Protein AF-A0A968PDL0-F1 (afdb_monomer_lite)

Secondary structure (DSSP, 8-state):
-TT-B-S-SPPPPSSTTSPPP--B-EEEEEEEEEEEE-SS-EEEEEEEEEE-TT--EEEEEEEEEEE--EETTTTEE--EEEEEEEE-SSSPPEE--GGGGT-TT---BS--EE--GGGTT-EEEETTS-BGGGGTT-B-SEEEEEEE-TTT--EEEEEEEPPTTSTTSSPBEEEE-SSS-EEEEBTTSSS-EE------

Radius of gyration: 18.39 Å; chains: 1; bounding box: 44×43×47 Å

Structure (mmCIF, N/CA/C/O backbone):
data_AF-A0A968PDL0-F1
#
_entry.id   AF-A0A968PDL0-F1
#
loop_
_atom_site.group_PDB
_atom_site.id
_atom_site.type_symbol
_atom_site.label_atom_id
_atom_site.label_alt_id
_atom_site.label_comp_id
_atom_site.label_asym_id
_atom_site.label_entity_id
_atom_site.label_seq_id
_atom_site.pdbx_PDB_ins_code
_atom_site.Cartn_x
_atom_site.Cartn_y
_atom_site.Cartn_z
_atom_site.occupancy
_atom_site.B_iso_or_equiv
_atom_site.auth_seq_id
_atom_site.auth_comp_id
_atom_site.auth_asym_id
_atom_site.auth_atom_id
_atom_site.pdbx_PDB_model_num
ATOM 1 N N . MET A 1 1 ? 11.222 0.029 -11.287 1.00 81.75 1 MET A N 1
ATOM 2 C CA . MET A 1 1 ? 11.577 -1.394 -11.466 1.00 81.75 1 MET A CA 1
ATOM 3 C C . MET A 1 1 ? 12.308 -1.545 -12.786 1.00 81.75 1 MET A C 1
ATOM 5 O O . MET A 1 1 ? 11.728 -1.162 -13.790 1.00 81.75 1 MET A O 1
ATOM 9 N N . SER A 1 2 ? 13.558 -2.020 -12.783 1.00 82.81 2 SER A N 1
ATOM 10 C CA . SER A 1 2 ? 14.399 -2.167 -13.993 1.00 82.81 2 SER A CA 1
ATOM 11 C C . SER A 1 2 ? 14.316 -0.970 -14.958 1.00 82.81 2 SER A C 1
ATOM 13 O O . SER A 1 2 ? 14.056 -1.133 -16.140 1.00 82.81 2 SER A O 1
ATOM 15 N N . GLY A 1 3 ? 14.440 0.257 -14.436 1.00 84.00 3 GLY A N 1
ATOM 16 C CA . GLY A 1 3 ? 14.358 1.490 -15.237 1.00 84.00 3 GLY A CA 1
ATOM 17 C C . GLY A 1 3 ? 12.945 2.010 -15.550 1.00 84.00 3 GLY A C 1
ATOM 18 O O . GLY A 1 3 ? 12.812 3.158 -15.960 1.00 84.00 3 GLY A O 1
ATOM 19 N N . HIS A 1 4 ? 11.889 1.237 -15.287 1.00 87.19 4 HIS A N 1
ATOM 20 C CA . HIS A 1 4 ? 10.492 1.621 -15.523 1.00 87.19 4 HIS A CA 1
ATOM 21 C C . HIS A 1 4 ? 9.799 2.173 -14.267 1.00 87.19 4 HIS A C 1
ATOM 23 O O . HIS A 1 4 ? 9.947 1.619 -13.165 1.00 87.19 4 HIS A O 1
ATOM 29 N N . ASN A 1 5 ? 9.017 3.244 -14.427 1.00 86.75 5 ASN A N 1
ATOM 30 C CA . ASN A 1 5 ? 8.293 3.907 -13.343 1.00 86.75 5 ASN A CA 1
ATOM 31 C C . ASN A 1 5 ? 6.856 3.375 -13.208 1.00 86.75 5 ASN A C 1
ATOM 33 O O . ASN A 1 5 ? 6.017 3.650 -14.056 1.00 86.75 5 ASN A O 1
ATOM 37 N N . PHE A 1 6 ? 6.569 2.669 -12.111 1.00 86.38 6 PHE A N 1
ATOM 38 C CA . PHE A 1 6 ? 5.232 2.153 -11.769 1.00 86.38 6 PHE A CA 1
ATOM 39 C C . PHE A 1 6 ? 4.553 2.925 -10.626 1.00 86.38 6 PHE A C 1
ATOM 41 O O . PHE A 1 6 ? 3.446 2.577 -10.229 1.00 86.38 6 PHE A O 1
ATOM 48 N N . TRP A 1 7 ? 5.208 3.950 -10.075 1.00 74.19 7 TRP A N 1
ATOM 49 C CA . TRP A 1 7 ? 4.735 4.680 -8.893 1.00 74.19 7 TRP A CA 1
ATOM 50 C C . TRP A 1 7 ? 3.751 5.807 -9.238 1.00 74.19 7 TRP A C 1
ATOM 52 O O . TRP A 1 7 ? 3.127 6.374 -8.342 1.00 74.19 7 TRP A O 1
ATOM 62 N N . GLY A 1 8 ? 3.612 6.130 -10.529 1.00 64.12 8 GLY A N 1
ATOM 63 C CA . GLY A 1 8 ? 2.920 7.333 -10.985 1.00 64.12 8 GLY A CA 1
ATOM 64 C C . GLY A 1 8 ? 3.649 8.617 -10.562 1.00 64.12 8 GLY A C 1
ATOM 65 O O . GLY A 1 8 ? 4.715 8.581 -9.947 1.00 64.12 8 GLY A O 1
ATOM 66 N N . GLY A 1 9 ? 3.073 9.770 -10.901 1.00 62.78 9 GLY A N 1
ATOM 67 C CA . GLY A 1 9 ? 3.633 11.078 -10.555 1.00 62.78 9 GLY A CA 1
ATOM 68 C C . GLY A 1 9 ? 4.764 11.551 -11.472 1.00 62.78 9 GLY A C 1
ATOM 69 O O . GLY A 1 9 ? 5.134 10.894 -12.442 1.00 62.78 9 GLY A O 1
ATOM 70 N N . TRP A 1 10 ? 5.268 12.748 -11.178 1.00 57.03 10 TRP A N 1
ATOM 71 C CA . TRP A 1 10 ? 6.286 13.416 -11.984 1.00 57.03 10 TRP A CA 1
ATOM 72 C C . TRP A 1 10 ? 7.636 12.697 -11.877 1.00 57.03 10 TRP A C 1
ATOM 74 O O . TRP A 1 10 ? 8.162 12.514 -10.778 1.00 57.03 10 TRP A O 1
ATOM 84 N N . VAL A 1 11 ? 8.215 12.327 -13.019 1.00 64.50 11 VAL A N 1
ATOM 85 C CA . VAL A 1 11 ? 9.610 11.886 -13.100 1.00 64.50 11 VAL A CA 1
ATOM 86 C C . VAL A 1 11 ? 10.470 13.133 -13.247 1.00 64.50 11 VAL A C 1
ATOM 88 O O . VAL A 1 11 ? 10.327 13.890 -14.203 1.00 64.50 11 VAL A O 1
ATOM 91 N N . GLN A 1 12 ? 11.348 13.378 -12.278 1.00 59.53 12 GLN A N 1
ATOM 92 C CA . GLN A 1 12 ? 12.335 14.443 -12.410 1.00 59.53 12 GLN A CA 1
ATOM 93 C C . GLN A 1 12 ? 13.413 13.998 -13.401 1.00 59.53 12 GLN A C 1
ATOM 95 O O . GLN A 1 12 ? 13.858 12.847 -13.352 1.00 59.53 12 GLN A O 1
ATOM 100 N N . SER A 1 13 ? 13.835 14.898 -14.292 1.00 64.44 13 SER A N 1
ATOM 101 C CA . SER A 1 13 ? 14.973 14.624 -15.164 1.00 64.44 13 SER A CA 1
ATOM 102 C C . SER A 1 13 ? 16.219 14.344 -14.305 1.00 64.44 13 SER A C 1
ATOM 104 O O . SER A 1 13 ? 16.434 15.026 -13.295 1.00 64.44 13 SER A O 1
ATOM 106 N N . PRO A 1 14 ? 17.051 13.347 -14.658 1.00 65.44 14 PRO A N 1
ATOM 107 C CA . PRO A 1 14 ? 18.266 13.039 -13.900 1.00 65.44 14 PRO A CA 1
ATOM 108 C C . PRO A 1 14 ? 19.234 14.226 -13.817 1.00 65.44 14 PRO A C 1
ATOM 110 O O . PRO A 1 14 ? 19.954 14.369 -12.827 1.00 65.44 14 PRO A O 1
ATOM 113 N N . LYS A 1 15 ? 19.235 15.090 -14.841 1.00 67.19 15 LYS A N 1
ATOM 114 C CA . LYS A 1 15 ? 19.975 16.354 -14.880 1.00 67.19 15 LYS A CA 1
ATOM 115 C C . LYS A 1 15 ? 19.091 17.503 -15.354 1.00 67.19 15 LYS A C 1
ATOM 117 O O . LYS A 1 15 ? 18.157 17.319 -16.136 1.00 67.19 15 LYS A O 1
ATOM 122 N N . ALA A 1 16 ? 19.401 18.708 -14.880 1.00 71.31 16 ALA A N 1
ATOM 123 C CA . ALA A 1 16 ? 18.740 19.923 -15.339 1.00 71.31 16 ALA A CA 1
ATOM 124 C C . ALA A 1 16 ? 18.951 20.099 -16.854 1.00 71.31 16 ALA A C 1
ATOM 126 O O . ALA A 1 16 ? 20.081 20.029 -17.330 1.00 71.31 16 ALA A O 1
ATOM 127 N N . GLY A 1 17 ? 17.860 20.310 -17.594 1.00 70.38 17 GLY A N 1
ATOM 128 C CA . GLY A 1 17 ? 17.878 20.485 -19.051 1.00 70.38 17 GLY A CA 1
ATOM 129 C C . GLY A 1 17 ? 17.751 19.197 -19.874 1.00 70.38 17 GLY A C 1
ATOM 130 O O . GLY A 1 17 ? 17.575 19.289 -21.084 1.00 70.38 17 GLY A O 1
ATOM 131 N N . GLU A 1 18 ? 17.788 18.011 -19.257 1.00 75.62 18 GLU A N 1
ATOM 132 C CA . GLU A 1 18 ? 17.504 16.754 -19.962 1.00 75.62 18 GLU A CA 1
ATOM 133 C C . GLU A 1 18 ? 15.991 16.488 -20.056 1.00 75.62 18 GLU A C 1
ATOM 135 O O . GLU A 1 18 ? 15.245 16.841 -19.134 1.00 75.62 18 GLU A O 1
ATOM 140 N N . PRO A 1 19 ? 15.516 15.846 -21.141 1.00 75.00 19 PRO A N 1
ATOM 141 C CA . PRO A 1 19 ? 14.120 15.453 -21.254 1.00 75.00 19 PRO A CA 1
ATOM 142 C C . PRO A 1 19 ? 13.750 14.440 -20.167 1.00 75.00 19 PRO A C 1
ATOM 144 O O . PRO A 1 19 ? 14.544 13.582 -19.774 1.00 75.00 19 PRO A O 1
ATOM 147 N N . VAL A 1 20 ? 12.509 14.533 -19.691 1.00 75.06 20 VAL A N 1
ATOM 148 C CA . VAL A 1 20 ? 11.948 13.543 -18.770 1.00 75.06 20 VAL A CA 1
ATOM 149 C C . VAL A 1 20 ? 11.898 12.188 -19.490 1.00 75.06 20 VAL A C 1
ATOM 151 O O . VAL A 1 20 ? 11.357 12.124 -20.595 1.00 75.06 20 VAL A O 1
ATOM 154 N N . PRO A 1 21 ? 12.448 11.110 -18.902 1.00 79.00 21 PRO A N 1
ATOM 155 C CA . PRO A 1 21 ? 12.408 9.792 -19.521 1.00 79.00 21 PRO A CA 1
ATOM 156 C C . PRO A 1 21 ? 10.974 9.321 -19.779 1.00 79.00 21 PRO A C 1
ATOM 158 O O . PRO A 1 21 ? 10.146 9.327 -18.866 1.00 79.00 21 PRO A O 1
ATOM 161 N N . ASP A 1 22 ? 10.703 8.823 -20.986 1.00 83.62 22 ASP A N 1
ATOM 162 C CA . ASP A 1 22 ? 9.437 8.158 -21.315 1.00 83.62 22 ASP A CA 1
ATOM 163 C C . ASP A 1 22 ? 9.437 6.709 -20.800 1.00 83.62 22 ASP A C 1
ATOM 165 O O . ASP A 1 22 ? 9.565 5.731 -21.536 1.00 83.62 22 ASP A O 1
ATOM 169 N N . ASN A 1 23 ? 9.399 6.564 -19.475 1.00 87.06 23 ASN A N 1
ATOM 170 C CA . ASN A 1 23 ? 9.467 5.269 -18.797 1.00 87.06 23 ASN A CA 1
ATOM 171 C C . ASN A 1 23 ? 8.224 4.970 -17.949 1.00 87.06 23 ASN A C 1
ATOM 173 O O . ASN A 1 23 ? 8.269 4.088 -17.081 1.00 87.06 23 ASN A O 1
ATOM 177 N N . HIS A 1 24 ? 7.130 5.695 -18.194 1.00 89.19 24 HIS A N 1
ATOM 178 C CA . HIS A 1 24 ? 5.876 5.560 -17.464 1.00 89.19 24 HIS A CA 1
ATOM 179 C C . HIS A 1 24 ? 5.214 4.221 -17.770 1.00 89.19 24 HIS A C 1
ATOM 181 O O . HIS A 1 24 ? 4.683 3.967 -18.847 1.00 89.19 24 HIS A O 1
ATOM 187 N N . ALA A 1 25 ? 5.266 3.348 -16.780 1.00 92.31 25 ALA A N 1
ATOM 188 C CA . ALA A 1 25 ? 4.757 2.002 -16.841 1.00 92.31 25 ALA A CA 1
ATOM 189 C C . ALA A 1 25 ? 3.399 1.919 -16.135 1.00 92.31 25 ALA A C 1
ATOM 191 O O . ALA A 1 25 ? 2.988 2.825 -15.409 1.00 92.31 25 ALA A O 1
ATOM 192 N N . THR A 1 26 ? 2.661 0.838 -16.370 1.00 93.62 26 THR A N 1
ATOM 193 C CA . THR A 1 26 ? 1.269 0.724 -15.924 1.00 93.62 26 THR A CA 1
ATOM 194 C C . THR A 1 26 ? 0.998 -0.599 -15.232 1.00 93.62 26 THR A C 1
ATOM 196 O O . THR A 1 26 ? 1.451 -1.653 -15.674 1.00 93.62 26 THR A O 1
ATOM 199 N N . GLN A 1 27 ? 0.218 -0.547 -14.155 1.00 94.56 27 GLN A N 1
ATOM 200 C CA . GLN A 1 27 ? -0.466 -1.711 -13.603 1.00 94.56 27 GLN A CA 1
ATOM 201 C C . GLN A 1 27 ? -1.847 -1.779 -14.263 1.00 94.56 27 GLN A C 1
ATOM 203 O O . GLN A 1 27 ? -2.678 -0.891 -14.080 1.00 94.56 27 GLN A O 1
ATOM 208 N N . ARG A 1 28 ? -2.082 -2.795 -15.095 1.00 95.81 28 ARG A N 1
ATOM 209 C CA . ARG A 1 28 ? -3.350 -2.988 -15.810 1.00 95.81 28 ARG A CA 1
ATOM 210 C C . ARG A 1 28 ? -4.136 -4.123 -15.179 1.00 95.81 28 ARG A C 1
ATOM 212 O O . ARG A 1 28 ? -3.634 -5.246 -15.127 1.00 95.81 28 ARG A O 1
ATOM 219 N N . HIS A 1 29 ? -5.373 -3.845 -14.773 1.00 97.44 29 HIS A N 1
ATOM 220 C CA . HIS A 1 29 ? -6.329 -4.887 -14.398 1.00 97.44 29 HIS A CA 1
ATOM 221 C C . HIS A 1 29 ? -6.589 -5.813 -15.588 1.00 97.44 29 HIS A C 1
ATOM 223 O O . HIS A 1 29 ? -6.765 -5.350 -16.717 1.00 97.44 29 HIS A O 1
ATOM 229 N N . ARG A 1 30 ? -6.579 -7.122 -15.347 1.00 98.06 30 ARG A N 1
ATOM 230 C CA . ARG A 1 30 ? -6.813 -8.158 -16.366 1.00 98.06 30 ARG A CA 1
ATOM 231 C C . ARG A 1 30 ? -8.088 -8.945 -16.135 1.00 98.06 30 ARG A C 1
ATOM 233 O O . ARG A 1 30 ? -8.541 -9.617 -17.055 1.00 98.06 30 ARG A O 1
ATOM 240 N N . GLY A 1 31 ? -8.664 -8.852 -14.946 1.00 98.25 31 GLY A N 1
ATOM 241 C CA . GLY A 1 31 ? -9.906 -9.521 -14.608 1.00 98.25 31 GLY A CA 1
ATOM 242 C C . GLY A 1 31 ? -9.926 -9.978 -13.161 1.00 98.25 31 GLY A C 1
ATOM 243 O O . GLY A 1 31 ? -8.942 -9.863 -12.428 1.00 98.25 31 GLY A O 1
ATOM 244 N N . TRP A 1 32 ? -11.076 -10.504 -12.775 1.00 98.25 32 TRP A N 1
ATOM 245 C CA . TRP A 1 32 ? -11.315 -11.061 -11.455 1.00 98.25 32 TRP A CA 1
ATOM 246 C C . TRP A 1 32 ? -11.201 -12.581 -11.516 1.00 98.25 32 TRP A C 1
ATOM 248 O O . TRP A 1 32 ? -11.689 -13.195 -12.464 1.00 98.25 32 TRP A O 1
ATOM 258 N N . ASP A 1 33 ? -10.553 -13.168 -10.517 1.00 98.12 33 ASP A N 1
ATOM 259 C CA . ASP A 1 33 ? -10.613 -14.609 -10.257 1.00 98.12 33 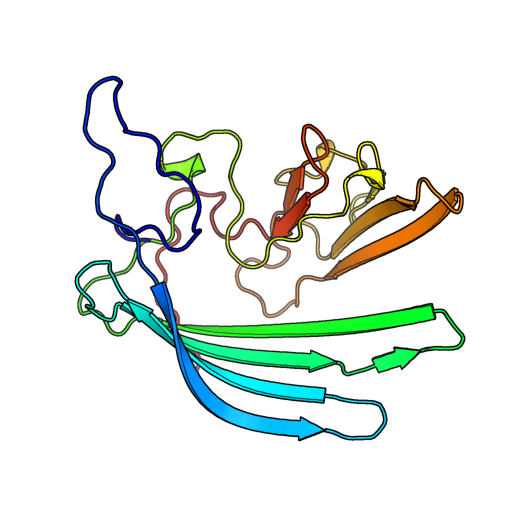ASP A CA 1
ATOM 260 C C . ASP A 1 33 ? -11.775 -14.932 -9.312 1.00 98.12 33 ASP A C 1
ATOM 262 O O . ASP A 1 33 ? -12.372 -15.999 -9.408 1.00 98.12 33 ASP A O 1
ATOM 266 N N . ALA A 1 34 ? -12.112 -14.007 -8.407 1.00 97.38 34 ALA A N 1
ATOM 267 C CA . ALA A 1 34 ? -13.254 -14.126 -7.510 1.00 97.38 34 ALA A CA 1
ATOM 268 C C . ALA A 1 34 ? -13.715 -12.751 -7.010 1.00 97.38 34 ALA A C 1
ATOM 270 O O . ALA A 1 34 ? -12.895 -11.865 -6.764 1.00 97.38 34 ALA A O 1
ATOM 271 N N . ILE A 1 35 ? -15.024 -12.613 -6.803 1.00 97.88 35 ILE A N 1
ATOM 272 C CA . ILE A 1 35 ? -15.644 -11.567 -5.987 1.00 97.88 35 ILE A CA 1
ATOM 273 C C . ILE A 1 35 ? -16.659 -12.285 -5.100 1.00 97.88 35 ILE A C 1
ATOM 275 O O . ILE A 1 35 ? -17.566 -12.939 -5.611 1.00 97.88 35 ILE A O 1
ATOM 279 N N . LYS A 1 36 ? -16.473 -12.213 -3.785 1.00 97.38 36 LYS A N 1
ATOM 280 C CA . LYS A 1 36 ? -17.360 -12.803 -2.782 1.00 97.38 36 LYS A CA 1
ATOM 281 C C . LYS A 1 36 ? -17.797 -11.703 -1.831 1.00 97.38 36 LYS A C 1
ATOM 283 O O . LYS A 1 36 ? -16.946 -10.999 -1.294 1.00 97.38 36 LYS A O 1
ATOM 288 N N . LEU A 1 37 ? -19.101 -11.573 -1.647 1.00 96.44 37 LEU A N 1
ATOM 289 C CA . LEU A 1 37 ? -19.716 -10.594 -0.765 1.00 96.44 37 LEU A CA 1
ATOM 290 C C . LEU A 1 37 ? -20.704 -11.327 0.145 1.00 96.44 37 LEU A C 1
ATOM 292 O O . LEU A 1 37 ? -21.536 -12.088 -0.352 1.00 96.44 37 LEU A O 1
ATOM 296 N N . SER A 1 38 ? -20.585 -11.101 1.447 1.00 91.75 38 SER A N 1
ATOM 297 C CA . SER A 1 38 ? -21.615 -11.371 2.453 1.00 91.75 38 SER A CA 1
ATOM 298 C C . SER A 1 38 ? -22.029 -10.049 3.103 1.00 91.75 38 SER A C 1
ATOM 300 O O . SER A 1 38 ? -21.528 -8.990 2.723 1.00 91.75 38 SER A O 1
ATOM 302 N N . ASP A 1 39 ? -22.936 -10.105 4.076 1.00 88.19 39 ASP A N 1
ATOM 303 C CA . ASP A 1 39 ? -23.444 -8.912 4.761 1.00 88.19 39 ASP A CA 1
ATOM 304 C C . ASP A 1 39 ? -22.329 -8.092 5.441 1.00 88.19 39 ASP A C 1
ATOM 306 O O . ASP A 1 39 ? -22.388 -6.866 5.463 1.00 88.19 39 ASP A O 1
ATOM 310 N N . ASP A 1 40 ? -21.289 -8.757 5.950 1.00 89.25 40 ASP A N 1
ATOM 311 C CA . ASP A 1 40 ? -20.221 -8.169 6.766 1.00 89.25 40 ASP A CA 1
ATOM 312 C C . ASP A 1 40 ? -18.799 -8.419 6.230 1.00 89.25 40 ASP A C 1
ATOM 314 O O . ASP A 1 40 ? -17.820 -7.980 6.842 1.00 89.25 40 ASP A O 1
ATOM 318 N N . GLN A 1 41 ? -18.660 -9.123 5.100 1.00 92.38 41 GLN A N 1
ATOM 319 C CA . GLN A 1 41 ? -17.359 -9.454 4.522 1.00 92.38 41 GLN A CA 1
ATOM 320 C C . GLN A 1 41 ? -17.313 -9.261 3.011 1.00 92.38 41 GLN A C 1
ATOM 322 O O . GLN A 1 41 ? -18.246 -9.562 2.269 1.00 92.38 41 GLN A O 1
ATOM 327 N N . LEU A 1 42 ? -16.146 -8.831 2.540 1.00 95.25 42 LEU A N 1
ATOM 328 C CA . LEU A 1 42 ? -15.816 -8.740 1.122 1.00 95.25 42 LEU A CA 1
ATOM 329 C C . LEU A 1 42 ? -14.498 -9.462 0.871 1.00 95.25 42 LEU A C 1
ATOM 331 O O . LEU A 1 42 ? -13.543 -9.279 1.617 1.00 95.25 42 LEU A O 1
ATOM 335 N N . GLN A 1 43 ? -14.418 -10.217 -0.219 1.00 97.19 43 GLN A N 1
ATOM 336 C CA . GLN A 1 43 ? -13.162 -10.700 -0.778 1.00 97.19 43 GLN A CA 1
ATOM 337 C C . GLN A 1 43 ? -13.165 -10.514 -2.291 1.00 97.19 43 GLN A C 1
ATOM 339 O O . GLN A 1 43 ? -14.070 -10.965 -2.992 1.00 97.19 43 GLN A O 1
ATOM 344 N N . MET A 1 44 ? -12.110 -9.898 -2.808 1.00 98.19 44 MET A N 1
ATOM 345 C CA . MET A 1 44 ? -11.894 -9.716 -4.235 1.00 98.19 44 MET A CA 1
ATOM 346 C C . MET A 1 44 ? -10.500 -10.202 -4.612 1.00 98.19 44 MET A C 1
ATOM 348 O O . MET A 1 44 ? -9.504 -9.731 -4.066 1.00 98.19 44 MET A O 1
ATOM 352 N N . VAL A 1 45 ? -10.425 -11.109 -5.582 1.00 98.25 45 VAL A N 1
ATOM 353 C CA . VAL A 1 45 ? -9.168 -11.625 -6.130 1.00 98.25 45 VAL A CA 1
ATOM 354 C C . VAL A 1 45 ? -9.030 -11.128 -7.561 1.00 98.25 45 VAL A C 1
ATOM 356 O O . VAL A 1 45 ? -9.850 -11.450 -8.420 1.00 98.25 45 VAL A O 1
ATOM 359 N N . GLN A 1 46 ? -7.994 -10.341 -7.820 1.00 98.19 46 GLN A N 1
ATOM 360 C CA . GLN A 1 46 ? -7.724 -9.703 -9.108 1.00 98.19 46 GLN A CA 1
ATOM 361 C C . GLN A 1 46 ? -6.417 -10.201 -9.719 1.00 98.19 46 GLN A C 1
ATOM 363 O O . GLN A 1 46 ? -5.428 -10.439 -9.022 1.00 98.19 46 GLN A O 1
ATOM 368 N N . ARG A 1 47 ? -6.406 -10.274 -11.050 1.00 98.31 47 ARG A N 1
ATOM 369 C CA . ARG A 1 47 ? -5.200 -10.447 -11.859 1.00 98.31 47 ARG A CA 1
ATOM 370 C C . ARG A 1 47 ? -4.792 -9.102 -12.435 1.00 98.31 47 ARG A C 1
ATOM 372 O O . ARG A 1 47 ? -5.595 -8.445 -13.097 1.00 98.31 47 ARG A O 1
ATOM 379 N N . LEU A 1 48 ? -3.534 -8.718 -12.257 1.00 97.81 48 LEU A N 1
ATOM 380 C CA . LEU A 1 48 ? -2.952 -7.527 -12.862 1.00 97.81 48 LEU A CA 1
ATOM 381 C C . LEU A 1 48 ? -1.729 -7.883 -13.709 1.00 97.81 48 LEU A C 1
ATOM 383 O O . LEU A 1 48 ? -1.038 -8.873 -13.475 1.00 97.81 48 LEU A O 1
ATOM 387 N N . ALA A 1 49 ? -1.442 -7.044 -14.700 1.00 97.31 49 ALA A N 1
ATOM 388 C CA . ALA A 1 49 ? -0.201 -7.092 -15.459 1.00 97.31 49 ALA A CA 1
ATOM 389 C C . ALA A 1 49 ? 0.545 -5.768 -15.321 1.00 97.31 49 ALA A C 1
ATOM 391 O O . ALA A 1 49 ? -0.034 -4.704 -15.542 1.00 97.31 49 ALA A O 1
ATOM 392 N N . TRP A 1 50 ? 1.833 -5.841 -15.010 1.00 95.81 50 TRP A N 1
ATOM 393 C CA . TRP A 1 50 ? 2.710 -4.680 -14.949 1.00 95.81 50 TRP A CA 1
ATOM 394 C C . TRP A 1 50 ? 3.419 -4.561 -16.293 1.00 95.81 50 TRP A C 1
ATOM 396 O O . TRP A 1 50 ? 4.151 -5.471 -16.691 1.00 95.81 50 TRP A O 1
ATOM 406 N N . GLN A 1 51 ? 3.167 -3.471 -17.011 1.00 95.75 51 GLN A N 1
ATOM 407 C CA . GLN A 1 51 ? 3.652 -3.253 -18.370 1.00 95.75 51 GLN A CA 1
ATOM 408 C C . GLN A 1 51 ? 4.529 -2.019 -18.467 1.00 95.75 51 GLN A C 1
ATOM 410 O O . GLN A 1 51 ? 4.173 -0.989 -17.903 1.00 95.75 51 GLN A O 1
ATOM 415 N N . THR A 1 52 ? 5.622 -2.107 -19.219 1.00 94.06 52 THR A N 1
ATOM 416 C CA . THR A 1 52 ? 6.457 -0.954 -19.584 1.00 94.06 52 THR A CA 1
ATOM 417 C C . THR A 1 52 ? 5.665 0.071 -20.402 1.00 94.06 52 THR A C 1
ATOM 419 O O . THR A 1 52 ? 4.567 -0.225 -20.883 1.00 94.06 52 THR A O 1
ATOM 422 N N . ALA A 1 53 ? 6.233 1.265 -20.604 1.00 91.19 53 ALA A N 1
ATOM 423 C CA . ALA A 1 53 ? 5.672 2.275 -21.509 1.00 91.19 53 ALA A CA 1
ATOM 424 C C . ALA A 1 53 ? 5.439 1.710 -22.927 1.00 91.19 53 ALA A C 1
ATOM 426 O O . ALA A 1 53 ? 4.387 1.924 -23.520 1.00 91.19 53 ALA A O 1
ATOM 427 N N . GLY A 1 54 ? 6.366 0.874 -23.414 1.00 91.81 54 GLY A N 1
ATOM 428 C CA . GLY A 1 54 ? 6.251 0.153 -24.689 1.00 91.81 54 GLY A CA 1
ATOM 429 C C . GLY A 1 54 ? 5.296 -1.050 -24.678 1.00 91.81 54 GLY A C 1
ATOM 430 O O . GLY A 1 54 ? 5.264 -1.814 -25.637 1.00 91.81 54 GLY A O 1
ATOM 431 N N . GLY A 1 55 ? 4.544 -1.280 -23.597 1.00 93.44 55 GLY A N 1
ATOM 432 C CA . GLY A 1 55 ? 3.533 -2.339 -23.503 1.00 93.44 55 GLY A CA 1
ATOM 433 C C . GLY A 1 55 ? 4.061 -3.742 -23.169 1.00 93.44 55 GLY A C 1
ATOM 434 O O . GLY A 1 55 ? 3.255 -4.654 -22.936 1.00 93.44 55 GLY A O 1
ATOM 435 N N . GLN A 1 56 ? 5.382 -3.929 -23.074 1.00 95.25 56 GLN A N 1
ATOM 436 C CA . GLN A 1 56 ? 5.990 -5.204 -22.684 1.00 95.25 56 GLN A CA 1
ATOM 437 C C . GLN A 1 56 ? 5.573 -5.570 -21.256 1.00 95.25 56 GLN A C 1
ATOM 439 O O . GLN A 1 56 ? 5.674 -4.754 -20.341 1.00 95.25 56 GLN A O 1
ATOM 444 N N . ARG A 1 57 ? 5.092 -6.798 -21.049 1.00 95.75 57 ARG A N 1
ATOM 445 C CA . ARG A 1 57 ? 4.705 -7.291 -19.719 1.00 95.75 57 ARG A CA 1
ATOM 446 C C . ARG A 1 57 ? 5.944 -7.755 -18.965 1.00 95.75 57 ARG A C 1
ATOM 448 O O . ARG A 1 57 ? 6.703 -8.560 -19.490 1.00 95.75 57 ARG A O 1
ATOM 455 N N . LEU A 1 58 ? 6.101 -7.275 -17.734 1.00 95.38 58 LEU A N 1
ATOM 456 C CA . LEU A 1 58 ? 7.203 -7.653 -16.848 1.00 95.38 58 LEU A CA 1
ATOM 457 C C . LEU A 1 58 ? 6.735 -8.544 -15.696 1.00 95.38 58 LEU A C 1
ATOM 459 O O . LEU A 1 58 ? 7.388 -9.532 -15.376 1.00 95.38 58 LEU A O 1
ATOM 463 N N . ILE A 1 59 ? 5.594 -8.213 -15.082 1.00 95.94 59 ILE A N 1
ATOM 464 C CA . ILE A 1 59 ? 5.047 -8.952 -13.936 1.00 95.94 59 ILE A CA 1
ATOM 465 C C . ILE A 1 59 ? 3.596 -9.348 -14.197 1.00 95.94 59 ILE A C 1
ATOM 467 O O . ILE A 1 59 ? 2.799 -8.541 -14.685 1.00 95.94 59 ILE A O 1
ATOM 471 N N . HIS A 1 60 ? 3.255 -10.580 -13.821 1.00 97.1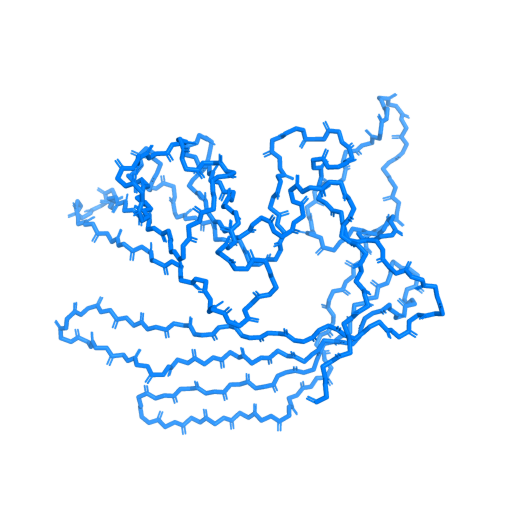2 60 HIS A N 1
ATOM 472 C CA . HIS A 1 60 ? 1.885 -10.965 -13.494 1.00 97.12 60 HIS A CA 1
ATOM 473 C C . HIS A 1 60 ? 1.697 -10.857 -11.983 1.00 97.12 60 HIS A C 1
ATOM 475 O O . HIS A 1 60 ? 2.458 -11.449 -11.222 1.00 97.12 60 HIS A O 1
ATOM 481 N N . GLU A 1 61 ? 0.698 -10.096 -11.557 1.00 95.88 61 GLU A N 1
ATOM 482 C CA . GLU A 1 61 ? 0.324 -9.974 -10.154 1.00 95.88 61 GLU A CA 1
ATOM 483 C C . GLU A 1 61 ? -1.027 -10.646 -9.921 1.00 95.88 61 GLU A C 1
ATOM 485 O O . GLU A 1 61 ? -1.977 -10.418 -10.673 1.00 95.88 61 GLU A O 1
ATOM 490 N N . ARG A 1 62 ? -1.125 -11.436 -8.854 1.00 97.12 62 ARG A N 1
ATOM 491 C CA . ARG A 1 62 ? -2.403 -11.854 -8.275 1.00 97.12 62 ARG A CA 1
ATOM 492 C C . ARG A 1 62 ? -2.544 -11.157 -6.931 1.00 97.12 62 ARG A C 1
ATOM 494 O O . ARG A 1 62 ? -1.664 -11.307 -6.091 1.00 97.12 62 ARG A O 1
ATOM 501 N N . ARG A 1 63 ? -3.615 -10.393 -6.736 1.00 95.62 63 ARG A N 1
ATOM 502 C CA . ARG A 1 63 ? -3.846 -9.610 -5.516 1.00 95.62 63 ARG A CA 1
ATOM 503 C C . ARG A 1 63 ? -5.200 -9.951 -4.918 1.00 95.62 63 ARG A C 1
ATOM 505 O O . ARG A 1 63 ? -6.195 -9.985 -5.640 1.00 95.62 63 ARG A O 1
ATOM 512 N N . THR A 1 64 ? -5.228 -10.149 -3.610 1.00 96.19 64 THR A N 1
ATOM 513 C CA . THR A 1 64 ? -6.444 -10.349 -2.828 1.00 96.19 64 THR A CA 1
ATOM 514 C C . THR A 1 64 ? -6.667 -9.120 -1.956 1.00 96.19 64 THR A C 1
ATOM 516 O O . THR A 1 64 ? -5.765 -8.684 -1.244 1.00 96.19 64 THR A O 1
ATOM 519 N N . LEU A 1 65 ? -7.863 -8.547 -2.041 1.00 95.62 65 LEU A N 1
ATOM 520 C CA . LEU A 1 65 ? -8.358 -7.503 -1.149 1.00 95.62 65 LEU A CA 1
ATOM 521 C C . LEU A 1 65 ? -9.501 -8.098 -0.340 1.00 95.62 65 LEU A C 1
ATOM 523 O O . LEU A 1 65 ? -10.457 -8.584 -0.949 1.00 95.62 65 LEU A O 1
ATOM 527 N N . SER A 1 66 ? -9.423 -8.046 0.987 1.00 94.81 66 SER A N 1
ATOM 528 C CA . SER A 1 66 ? -10.507 -8.535 1.841 1.00 94.81 66 SER A CA 1
ATOM 529 C C . SER A 1 66 ? -10.867 -7.547 2.941 1.00 94.81 66 SER A C 1
ATOM 531 O O . SER A 1 66 ? -9.998 -6.875 3.484 1.00 94.81 66 SER A O 1
ATOM 533 N N . ILE A 1 67 ? -12.147 -7.490 3.290 1.00 94.88 67 ILE A N 1
ATOM 534 C CA . ILE A 1 67 ? -12.656 -6.822 4.489 1.00 94.88 67 ILE A CA 1
ATOM 535 C C . ILE A 1 67 ? -13.197 -7.941 5.379 1.00 94.88 67 ILE A C 1
ATOM 537 O O . ILE A 1 67 ? -14.332 -8.364 5.178 1.00 94.88 67 ILE A O 1
ATOM 541 N N . PRO A 1 68 ? -12.383 -8.521 6.280 1.00 89.19 68 PRO A N 1
ATOM 542 C CA . PRO A 1 68 ? -12.796 -9.689 7.057 1.00 89.19 68 PRO A CA 1
ATOM 543 C C . PRO A 1 68 ? -13.667 -9.332 8.268 1.00 89.19 68 PRO A C 1
ATOM 545 O O . PRO A 1 68 ? -14.325 -10.216 8.825 1.00 89.19 68 PRO A O 1
ATOM 548 N N . ARG A 1 69 ? -13.619 -8.072 8.722 1.00 89.94 69 ARG A N 1
ATOM 549 C CA . ARG A 1 69 ? -14.326 -7.577 9.908 1.00 89.94 69 ARG A CA 1
ATOM 550 C C . ARG A 1 69 ? -14.709 -6.112 9.753 1.00 89.94 69 ARG A C 1
ATOM 552 O O . ARG A 1 69 ? -13.885 -5.288 9.345 1.00 89.94 69 ARG A O 1
ATOM 559 N N . ILE A 1 70 ? -15.925 -5.813 10.184 1.00 92.69 70 ILE A N 1
ATOM 560 C CA . ILE A 1 70 ? -16.470 -4.477 10.389 1.00 92.69 70 ILE A CA 1
ATOM 561 C C . ILE A 1 70 ? -17.124 -4.505 11.771 1.00 92.69 70 ILE A C 1
ATOM 563 O O . ILE A 1 70 ? -17.927 -5.392 12.050 1.00 92.69 70 ILE A O 1
ATOM 567 N N . ASP A 1 71 ? -16.762 -3.568 12.637 1.00 91.06 71 ASP A N 1
ATOM 568 C CA . ASP A 1 71 ? -17.401 -3.369 13.934 1.00 91.06 71 ASP A CA 1
ATOM 569 C C . ASP A 1 71 ? -17.952 -1.944 13.974 1.00 91.06 71 ASP A C 1
ATOM 571 O O . ASP A 1 71 ? -17.251 -0.978 14.285 1.00 91.06 71 ASP A O 1
ATOM 575 N N . GLU A 1 72 ? -19.220 -1.805 13.588 1.00 92.19 72 GLU A N 1
ATOM 576 C CA . GLU A 1 72 ? -19.887 -0.505 13.517 1.00 92.19 72 GLU A CA 1
ATOM 577 C C . GLU A 1 72 ? -20.053 0.135 14.898 1.00 92.19 72 GLU A C 1
ATOM 579 O O . GLU A 1 72 ? -19.947 1.355 15.027 1.00 92.19 72 GLU A O 1
ATOM 584 N N . GLN A 1 73 ? -20.276 -0.679 15.936 1.00 94.50 73 GLN A N 1
ATOM 585 C CA . GLN A 1 73 ? -20.471 -0.194 17.303 1.00 94.50 73 GLN A CA 1
ATOM 586 C C . GLN A 1 73 ? -19.165 0.347 17.886 1.00 94.50 73 GLN A C 1
ATOM 588 O O . GLN A 1 73 ? -19.160 1.414 18.501 1.00 94.50 73 GLN A O 1
ATOM 593 N N . ALA A 1 74 ? -18.053 -0.356 17.665 1.00 90.56 74 ALA A N 1
ATOM 594 C CA . ALA A 1 74 ? -16.729 0.096 18.081 1.00 90.56 74 ALA A CA 1
ATOM 595 C C . ALA A 1 74 ? -16.094 1.103 17.100 1.00 90.56 74 ALA A C 1
ATOM 597 O O . ALA A 1 74 ? -15.085 1.727 17.432 1.00 90.56 74 ALA A O 1
ATOM 598 N N . GLY A 1 75 ? -16.671 1.286 15.907 1.00 92.38 75 GLY A N 1
ATOM 599 C CA . GLY A 1 75 ? -16.267 2.296 14.930 1.00 92.38 75 GLY A CA 1
ATOM 600 C C . GLY A 1 75 ? -14.980 1.971 14.165 1.00 92.38 75 GLY A C 1
ATOM 601 O O . GLY A 1 75 ? -14.247 2.893 13.797 1.00 92.38 75 GLY A O 1
ATOM 602 N N . TRP A 1 76 ? -14.679 0.691 13.925 1.00 94.19 76 TRP A N 1
ATOM 603 C CA . TRP A 1 76 ? -13.485 0.264 13.186 1.00 94.19 76 TRP A CA 1
ATOM 604 C C . TRP A 1 76 ? -13.780 -0.855 12.182 1.00 94.19 76 TRP A C 1
ATOM 606 O O . TRP A 1 76 ? -14.803 -1.530 12.228 1.00 94.19 76 TRP A O 1
ATOM 616 N N . TRP A 1 77 ? -12.863 -1.048 11.239 1.00 94.38 77 TRP A N 1
ATOM 617 C CA . TRP A 1 77 ? -12.909 -2.120 10.246 1.00 94.38 77 TRP A CA 1
ATOM 618 C C . TRP A 1 77 ? -11.484 -2.523 9.854 1.00 94.38 77 TRP A C 1
ATOM 620 O O . TRP A 1 77 ? -10.528 -1.803 10.157 1.00 94.38 77 TRP A O 1
ATOM 630 N N . MET A 1 78 ? -11.335 -3.671 9.192 1.00 95.12 78 MET A N 1
ATOM 631 C CA . MET A 1 78 ? -10.040 -4.176 8.719 1.00 95.12 78 MET A CA 1
ATOM 632 C C . MET A 1 78 ? -9.996 -4.320 7.199 1.00 95.12 78 MET A C 1
ATOM 634 O O . MET A 1 78 ? -10.974 -4.732 6.581 1.00 95.12 78 MET A O 1
ATOM 638 N N . LEU A 1 79 ? -8.830 -4.024 6.619 1.00 94.69 79 LEU A N 1
ATOM 639 C CA . LEU A 1 79 ? -8.491 -4.303 5.225 1.00 94.69 79 LEU A CA 1
ATOM 640 C C . LEU A 1 79 ? -7.278 -5.225 5.180 1.00 94.69 79 LEU A C 1
ATOM 642 O O . LEU A 1 79 ? -6.185 -4.813 5.569 1.00 94.69 79 LEU A O 1
ATOM 646 N N . ASP A 1 80 ? -7.452 -6.401 4.594 1.00 95.00 80 ASP A N 1
ATOM 647 C CA . ASP A 1 80 ? -6.348 -7.286 4.253 1.00 95.00 80 ASP A CA 1
ATOM 648 C C . ASP A 1 80 ? -5.966 -7.089 2.785 1.00 95.00 80 ASP A C 1
ATOM 650 O O . ASP A 1 80 ? -6.810 -7.143 1.882 1.00 95.00 80 ASP A O 1
ATOM 654 N N . LEU A 1 81 ? -4.673 -6.870 2.547 1.00 93.19 81 LEU A N 1
ATOM 655 C CA . LEU A 1 81 ? -4.067 -6.794 1.222 1.00 93.19 81 LEU A CA 1
ATOM 656 C C . LEU A 1 81 ? -2.981 -7.862 1.113 1.00 93.19 81 LEU A C 1
ATOM 658 O O . LEU A 1 81 ? -1.930 -7.754 1.739 1.00 93.19 81 LEU A O 1
ATOM 662 N N . GLU A 1 82 ? -3.199 -8.824 0.230 1.00 93.31 82 GLU A N 1
ATOM 663 C CA . GLU A 1 82 ? -2.204 -9.821 -0.157 1.00 93.31 82 GLU A CA 1
ATOM 664 C C . GLU A 1 82 ? -1.882 -9.651 -1.641 1.00 93.31 82 GLU A C 1
ATOM 666 O O . GLU A 1 82 ? -2.776 -9.398 -2.454 1.00 93.31 82 GLU A O 1
ATOM 671 N N . PHE A 1 83 ? -0.616 -9.798 -2.027 1.00 91.81 83 PHE A N 1
ATOM 672 C CA . PHE A 1 83 ? -0.240 -9.835 -3.435 1.00 91.81 83 PHE A CA 1
ATOM 673 C C . PHE A 1 83 ? 0.923 -10.792 -3.695 1.00 91.81 83 PHE A C 1
ATOM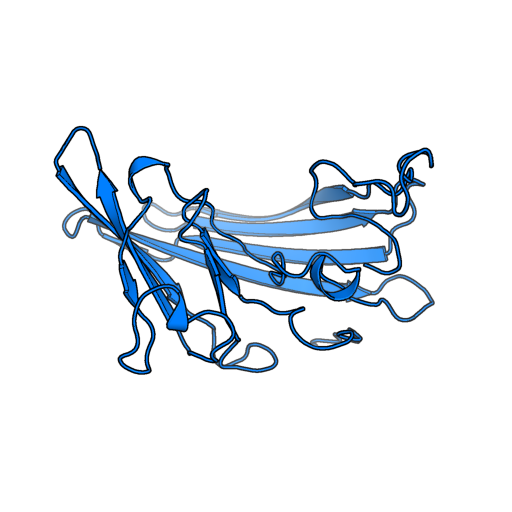 675 O O . PHE A 1 83 ? 1.882 -10.878 -2.934 1.00 91.81 83 PHE A O 1
ATOM 682 N N . ASN A 1 84 ? 0.852 -11.472 -4.833 1.00 92.62 84 ASN A N 1
ATOM 683 C CA . ASN A 1 84 ? 1.899 -12.319 -5.379 1.00 92.62 84 ASN A CA 1
ATOM 684 C C . ASN A 1 84 ? 2.397 -11.697 -6.685 1.00 92.62 84 ASN A C 1
ATOM 686 O O . ASN A 1 84 ? 1.588 -11.387 -7.559 1.00 92.62 84 ASN A O 1
ATOM 690 N N . LEU A 1 85 ? 3.713 -11.520 -6.819 1.00 91.75 85 LEU A N 1
ATOM 691 C CA . LEU A 1 85 ? 4.344 -10.987 -8.026 1.00 91.75 85 LEU A CA 1
ATOM 692 C C . LEU A 1 85 ? 5.156 -12.086 -8.709 1.00 91.75 85 LEU A C 1
ATOM 694 O O . LEU A 1 85 ? 6.146 -12.558 -8.155 1.00 91.75 85 LEU A O 1
ATOM 698 N N . LYS A 1 86 ? 4.792 -12.428 -9.944 1.00 94.06 86 LYS A N 1
ATOM 699 C CA . LYS A 1 86 ? 5.536 -13.359 -10.792 1.00 94.06 86 LYS A CA 1
ATOM 700 C C . LYS A 1 86 ? 6.258 -12.603 -11.901 1.00 94.06 86 LYS A C 1
ATOM 702 O O . LYS A 1 86 ? 5.606 -11.977 -12.740 1.00 94.06 86 LYS A O 1
ATOM 707 N N . ASN A 1 87 ? 7.588 -12.698 -11.936 1.00 94.06 87 ASN A N 1
ATOM 708 C CA . ASN A 1 87 ? 8.375 -12.240 -13.081 1.00 94.06 87 ASN A CA 1
ATOM 709 C C . ASN A 1 87 ? 8.038 -13.107 -14.307 1.00 94.06 87 ASN A C 1
ATOM 711 O O . ASN A 1 87 ? 8.153 -14.331 -14.250 1.00 94.06 87 ASN A O 1
ATOM 715 N N . VAL A 1 88 ? 7.594 -12.474 -15.391 1.00 95.75 88 VAL A N 1
ATOM 716 C CA . VAL A 1 88 ? 7.325 -13.128 -16.687 1.00 95.75 88 VAL A CA 1
ATOM 717 C C . VAL A 1 88 ? 8.257 -12.632 -17.791 1.00 95.75 88 VAL A C 1
ATOM 719 O O . VAL A 1 88 ? 8.093 -13.000 -18.952 1.00 95.75 88 VAL A O 1
ATOM 722 N N . HIS A 1 89 ? 9.220 -11.788 -17.428 1.00 92.25 89 HIS A N 1
ATOM 723 C CA . HIS A 1 89 ? 10.316 -11.374 -18.283 1.00 92.25 89 HIS A CA 1
ATOM 724 C C . HIS A 1 89 ? 11.454 -12.404 -18.232 1.00 92.25 89 HIS A C 1
ATOM 726 O O . HIS A 1 89 ? 11.575 -13.156 -17.264 1.00 92.25 89 HIS A O 1
ATOM 732 N N . THR A 1 90 ? 12.298 -12.435 -19.264 1.00 90.00 90 THR A N 1
ATOM 733 C CA . THR A 1 90 ? 13.465 -13.333 -19.323 1.00 90.00 90 THR A CA 1
ATOM 734 C C . THR A 1 90 ? 14.528 -12.957 -18.297 1.00 90.00 90 THR A C 1
ATOM 736 O O . THR A 1 90 ? 15.154 -13.826 -17.699 1.00 90.00 90 THR A O 1
ATOM 739 N N . ASP A 1 91 ? 14.702 -11.656 -18.078 1.00 89.62 91 ASP A N 1
ATOM 740 C CA . ASP A 1 91 ? 15.749 -11.123 -17.212 1.00 89.62 91 ASP A CA 1
ATOM 741 C C . ASP A 1 91 ? 15.266 -10.925 -15.773 1.00 89.62 91 ASP A C 1
ATOM 743 O O . ASP A 1 91 ? 14.089 -10.651 -15.509 1.00 89.62 91 ASP A O 1
ATOM 747 N N . THR A 1 92 ? 16.209 -10.976 -14.832 1.00 89.12 92 THR A N 1
ATOM 748 C CA . THR A 1 92 ? 15.972 -10.625 -13.429 1.00 89.12 92 THR A CA 1
ATOM 749 C C . THR A 1 92 ? 15.483 -9.182 -13.300 1.00 89.12 92 THR A C 1
ATOM 751 O O . THR A 1 92 ? 16.133 -8.239 -13.756 1.00 89.12 92 THR A O 1
ATOM 754 N N . LEU A 1 93 ? 14.362 -8.988 -12.601 1.00 88.50 93 LEU A N 1
ATOM 755 C CA . LEU A 1 93 ? 13.826 -7.657 -12.326 1.00 88.50 93 LEU A CA 1
ATOM 756 C C . LEU A 1 93 ? 14.406 -7.062 -11.036 1.00 88.50 93 LEU A C 1
ATOM 758 O O . LEU A 1 93 ? 14.445 -7.699 -9.981 1.00 88.50 93 LEU A O 1
ATOM 762 N N . CYS A 1 94 ? 14.814 -5.796 -11.120 1.00 83.38 94 CYS A N 1
ATOM 763 C CA . CYS A 1 94 ? 15.321 -5.008 -10.001 1.00 83.38 94 CYS A CA 1
ATOM 764 C C . CYS A 1 94 ? 14.205 -4.115 -9.442 1.00 83.38 94 CYS A C 1
ATOM 766 O O . CYS A 1 94 ? 13.743 -3.180 -10.114 1.00 83.38 94 CYS A O 1
ATOM 768 N N . LEU A 1 95 ? 13.777 -4.382 -8.205 1.00 78.69 95 LEU A N 1
ATOM 769 C CA . LEU A 1 95 ? 12.876 -3.500 -7.466 1.00 78.69 95 LEU A CA 1
ATOM 770 C C . LEU A 1 95 ? 13.687 -2.395 -6.781 1.00 78.69 95 LEU A C 1
ATOM 772 O O . LEU A 1 95 ? 14.624 -2.654 -6.023 1.00 78.69 95 LEU A O 1
ATOM 776 N N . ALA A 1 96 ? 13.304 -1.157 -7.077 1.00 71.94 96 ALA A N 1
ATOM 777 C CA . ALA A 1 96 ? 14.019 0.055 -6.712 1.00 71.94 96 ALA A CA 1
ATOM 778 C C . ALA A 1 96 ? 13.014 1.139 -6.304 1.00 71.94 96 ALA A C 1
ATOM 780 O O . ALA A 1 96 ? 11.989 1.326 -6.972 1.00 71.94 96 ALA A O 1
ATOM 781 N N . SER A 1 97 ? 13.324 1.847 -5.219 1.00 70.31 97 SER A N 1
ATOM 782 C CA . SER A 1 97 ? 12.622 3.058 -4.785 1.00 70.31 97 SER A CA 1
ATOM 783 C C . SER A 1 97 ? 13.309 4.301 -5.366 1.00 70.31 97 SER A C 1
ATOM 785 O O . SER A 1 97 ? 14.491 4.231 -5.729 1.00 70.31 97 SER A O 1
ATOM 787 N N . PRO A 1 98 ? 12.640 5.466 -5.415 1.00 66.62 98 PRO A N 1
ATOM 788 C CA . PRO A 1 98 ? 13.305 6.720 -5.764 1.00 66.62 98 PRO A CA 1
ATOM 789 C C . PRO A 1 98 ? 14.570 6.984 -4.926 1.00 66.62 98 PRO A C 1
ATOM 791 O O . PRO A 1 98 ? 15.542 7.526 -5.451 1.00 66.62 98 PRO A O 1
ATOM 794 N N . GLN A 1 99 ? 14.620 6.519 -3.669 1.00 61.59 99 GLN A N 1
ATOM 795 C CA . GLN A 1 99 ? 15.828 6.592 -2.839 1.00 61.59 99 GLN A CA 1
ATOM 796 C C . GLN A 1 99 ? 17.041 5.912 -3.474 1.00 61.59 99 GLN A C 1
ATOM 798 O O . GLN A 1 99 ? 18.128 6.490 -3.489 1.00 61.59 99 GLN A O 1
ATOM 803 N N . THR A 1 100 ? 16.866 4.716 -4.041 1.00 55.97 100 THR A N 1
ATOM 804 C CA . THR A 1 100 ? 17.955 4.006 -4.736 1.00 55.97 100 THR A CA 1
ATOM 805 C C . THR A 1 100 ? 18.419 4.712 -6.016 1.00 55.97 100 THR A C 1
ATOM 807 O O . THR A 1 100 ? 19.498 4.410 -6.514 1.00 55.97 100 THR A O 1
ATOM 810 N N . MET A 1 101 ? 17.649 5.696 -6.492 1.00 56.78 101 MET A N 1
ATOM 811 C CA . MET A 1 101 ? 17.933 6.536 -7.658 1.00 56.78 101 MET A CA 1
ATOM 812 C C . MET A 1 101 ? 18.318 7.980 -7.274 1.00 56.78 101 MET A C 1
ATOM 814 O O . MET A 1 101 ? 18.295 8.868 -8.120 1.00 56.78 101 MET A O 1
ATOM 818 N N . GLY A 1 102 ? 18.662 8.237 -6.003 1.00 53.12 102 GLY A N 1
ATOM 819 C CA . GLY A 1 102 ? 19.172 9.533 -5.525 1.00 53.12 102 GLY A CA 1
ATOM 820 C C . GLY A 1 102 ? 18.163 10.415 -4.777 1.00 53.12 102 GLY A C 1
ATOM 821 O O . GLY A 1 102 ? 18.570 11.368 -4.111 1.00 53.12 102 GLY A O 1
ATOM 822 N N . HIS A 1 103 ? 16.869 10.078 -4.785 1.00 57.72 103 HIS A N 1
ATOM 823 C CA . HIS A 1 103 ? 15.825 10.804 -4.045 1.00 57.72 103 HIS A CA 1
ATOM 824 C C . HIS A 1 103 ? 15.776 10.355 -2.579 1.00 57.72 103 HIS A C 1
ATOM 826 O O . HIS A 1 103 ? 14.9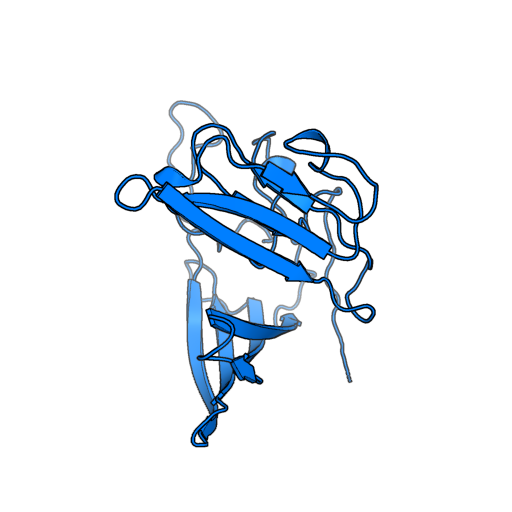46 9.539 -2.175 1.00 57.72 103 HIS A O 1
ATOM 832 N N . ARG A 1 104 ? 16.706 10.878 -1.768 1.00 56.06 104 ARG A N 1
ATOM 833 C CA . ARG A 1 104 ? 16.983 10.434 -0.383 1.00 56.06 104 ARG A CA 1
ATOM 834 C C . ARG A 1 104 ? 15.761 10.357 0.551 1.00 56.06 104 ARG A C 1
ATOM 836 O O . ARG A 1 104 ? 15.846 9.679 1.569 1.00 56.06 104 ARG A O 1
ATOM 843 N N . SER A 1 105 ? 14.653 11.013 0.211 1.00 59.75 105 SER A N 1
ATOM 844 C CA . SER A 1 105 ? 13.438 11.146 1.022 1.00 59.75 105 SER A CA 1
ATOM 845 C C . SER A 1 105 ? 12.256 10.258 0.590 1.00 59.75 105 SER A C 1
ATOM 847 O O . SER A 1 105 ? 11.151 10.470 1.082 1.00 59.75 105 SER A O 1
ATOM 849 N N . ALA A 1 106 ? 12.445 9.280 -0.307 1.00 63.91 106 ALA A N 1
ATOM 850 C CA . ALA A 1 106 ? 11.363 8.430 -0.825 1.00 63.91 106 ALA A CA 1
ATOM 851 C C . ALA A 1 106 ? 11.766 6.944 -0.900 1.00 63.91 106 ALA A C 1
ATOM 853 O O . ALA A 1 106 ? 12.021 6.391 -1.971 1.00 63.91 106 ALA A O 1
ATOM 854 N N . SER A 1 107 ? 11.833 6.301 0.268 1.00 62.66 107 SER A N 1
ATOM 855 C CA . SER A 1 107 ? 12.281 4.906 0.444 1.00 62.66 107 SER A CA 1
ATOM 856 C C . SER A 1 107 ? 11.159 3.869 0.497 1.00 62.66 107 SER A C 1
ATOM 858 O O . SER A 1 107 ? 11.423 2.703 0.796 1.00 62.66 107 SER A O 1
ATOM 860 N N . TYR A 1 108 ? 9.908 4.277 0.280 1.00 67.69 108 TYR A N 1
ATOM 861 C CA . TYR A 1 108 ? 8.770 3.362 0.314 1.00 67.69 108 TYR A CA 1
ATOM 862 C C . TYR A 1 108 ? 8.832 2.355 -0.842 1.00 67.69 108 TYR A C 1
ATOM 864 O O . TYR A 1 108 ? 9.471 2.584 -1.872 1.00 67.69 108 TYR A O 1
ATOM 872 N N . GLY A 1 109 ? 8.170 1.215 -0.658 1.00 70.81 109 GLY A N 1
ATOM 873 C CA . GLY A 1 109 ? 7.989 0.238 -1.718 1.00 70.81 109 GLY A CA 1
ATOM 874 C C . GLY A 1 109 ? 6.874 -0.736 -1.364 1.00 70.81 109 GLY A C 1
ATOM 875 O O . GLY A 1 109 ? 6.996 -1.433 -0.364 1.00 70.81 109 GLY A O 1
ATOM 876 N N . GLY A 1 110 ? 5.816 -0.778 -2.177 1.00 77.56 110 GLY A N 1
ATOM 877 C CA . GLY A 1 110 ? 4.602 -1.556 -1.913 1.00 77.56 110 GLY A CA 1
ATOM 878 C C . GLY A 1 110 ? 3.418 -0.657 -1.555 1.00 77.56 110 GLY A C 1
ATOM 879 O O . GLY A 1 110 ? 3.268 0.420 -2.137 1.00 77.56 110 GLY A O 1
ATOM 880 N N . LEU A 1 111 ? 2.586 -1.104 -0.608 1.00 84.50 111 LEU A N 1
ATOM 881 C CA . LEU A 1 111 ? 1.477 -0.319 -0.062 1.00 84.50 111 LEU A CA 1
ATOM 882 C C . LEU A 1 111 ? 2.008 0.962 0.596 1.00 84.50 111 LEU A C 1
ATOM 884 O O . LEU A 1 111 ? 2.924 0.915 1.414 1.00 84.50 111 LEU A O 1
ATOM 888 N N . TYR A 1 112 ? 1.413 2.104 0.262 1.00 87.19 112 TYR A N 1
ATOM 889 C CA . TYR A 1 112 ? 1.712 3.369 0.917 1.00 87.19 112 TYR A CA 1
ATOM 890 C C . TYR A 1 112 ? 0.422 4.135 1.167 1.00 87.19 112 TYR A C 1
ATOM 892 O O . TYR A 1 112 ? -0.321 4.434 0.232 1.00 87.19 112 TYR A O 1
ATOM 900 N N . TRP A 1 113 ? 0.160 4.457 2.429 1.00 91.94 113 TRP A N 1
ATOM 901 C CA . TRP A 1 113 ? -0.974 5.280 2.804 1.00 91.94 113 TRP A CA 1
ATOM 902 C C . TRP A 1 113 ? -0.566 6.750 2.843 1.00 91.94 113 TRP A C 1
ATOM 904 O O . TRP A 1 113 ? 0.448 7.116 3.442 1.00 91.94 113 TRP A O 1
ATOM 914 N N . ARG A 1 114 ? -1.390 7.592 2.216 1.00 92.50 114 ARG A N 1
ATOM 915 C CA . ARG A 1 114 ? -1.358 9.046 2.372 1.00 92.50 114 ARG A CA 1
ATOM 916 C C . ARG A 1 114 ? -2.609 9.469 3.124 1.00 92.50 114 ARG A C 1
ATOM 918 O O . ARG A 1 114 ? -3.716 9.256 2.636 1.00 92.50 114 ARG A O 1
ATOM 925 N N . GLY A 1 115 ? -2.412 10.033 4.306 1.00 92.44 115 GLY A N 1
ATOM 926 C CA . GLY A 1 115 ? -3.499 10.491 5.158 1.00 92.44 115 GLY A CA 1
ATOM 927 C C . GLY A 1 115 ? -4.069 11.845 4.730 1.00 92.44 115 GLY A C 1
ATOM 928 O O . GLY A 1 115 ? -3.460 12.553 3.920 1.00 92.44 115 GLY A O 1
ATOM 929 N N . PRO A 1 116 ? -5.234 12.222 5.283 1.00 93.12 116 PRO A N 1
ATOM 930 C CA . PRO A 1 116 ? -5.803 13.553 5.096 1.00 93.12 116 PRO A CA 1
ATOM 931 C C . PRO A 1 116 ? -4.887 14.627 5.696 1.00 93.12 116 PRO A C 1
ATOM 933 O O . PRO A 1 116 ? -4.156 14.362 6.646 1.00 93.12 116 PRO A O 1
ATOM 936 N N . TRP A 1 117 ? -4.954 15.860 5.185 1.00 94.31 117 TRP A N 1
ATOM 937 C CA . TRP A 1 117 ? -4.089 16.953 5.652 1.00 94.31 117 TRP A CA 1
ATOM 938 C C . TRP A 1 117 ? -4.201 17.225 7.159 1.00 94.31 117 TRP A C 1
ATOM 940 O O . TRP A 1 117 ? -3.189 17.490 7.801 1.00 94.31 117 TRP A O 1
ATOM 950 N N . SER A 1 118 ? -5.395 17.075 7.740 1.00 95.38 118 SER A N 1
ATOM 951 C CA . SER A 1 118 ? -5.639 17.287 9.175 1.00 95.38 118 SER A CA 1
ATOM 952 C C . SER A 1 118 ? -4.815 16.363 10.086 1.00 95.38 118 SER A C 1
ATOM 954 O O . SER A 1 118 ? -4.647 16.628 11.271 1.00 95.38 118 SER A O 1
ATOM 956 N N . PHE A 1 119 ? -4.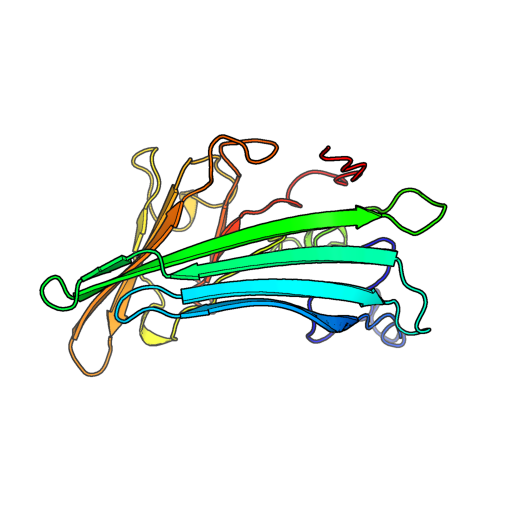259 15.272 9.545 1.00 94.81 119 PHE A N 1
ATOM 957 C CA . PHE A 1 119 ? -3.404 14.342 10.287 1.00 94.81 119 PHE A CA 1
ATOM 958 C C . PHE A 1 119 ? -1.937 14.805 10.348 1.00 94.81 119 PHE A C 1
ATOM 960 O O . PHE A 1 119 ? -1.095 14.107 10.922 1.00 94.81 119 PHE A O 1
ATOM 967 N N . LEU A 1 120 ? -1.590 15.945 9.741 1.00 94.25 120 LEU A N 1
ATOM 968 C CA . LEU A 1 120 ? -0.234 16.491 9.771 1.00 94.25 120 LEU A CA 1
ATOM 969 C C . LEU A 1 120 ? 0.161 16.867 11.202 1.00 94.25 120 LEU A C 1
ATOM 971 O O . LEU A 1 120 ? -0.597 17.514 11.916 1.00 94.25 120 LEU A O 1
ATOM 975 N N . GLY A 1 121 ? 1.350 16.438 11.626 1.00 90.88 121 GLY A N 1
ATOM 976 C CA . GLY A 1 121 ? 1.781 16.542 13.020 1.00 90.88 121 GLY A CA 1
ATOM 977 C C . GLY A 1 121 ? 1.176 15.472 13.936 1.00 90.88 121 GLY A C 1
ATOM 978 O O . GLY A 1 121 ? 1.340 15.558 15.148 1.00 90.88 121 GLY A O 1
ATOM 979 N N . GLY A 1 122 ? 0.489 14.467 13.380 1.00 93.31 122 GLY A N 1
ATOM 980 C CA . GLY A 1 122 ? -0.052 13.336 14.132 1.00 93.31 122 GLY A CA 1
ATOM 981 C C . GLY A 1 122 ? 1.025 12.459 14.777 1.00 93.31 122 GLY A C 1
ATOM 982 O O . GLY A 1 122 ? 2.216 12.570 14.474 1.00 93.31 122 GLY A O 1
ATOM 983 N N . THR A 1 123 ? 0.599 11.564 15.662 1.00 94.31 123 THR A N 1
ATOM 984 C CA . THR A 1 123 ? 1.492 10.663 16.398 1.00 94.31 123 THR A CA 1
ATOM 985 C C . THR A 1 123 ? 1.685 9.370 15.619 1.00 94.31 123 THR A C 1
ATOM 987 O O . THR A 1 123 ? 0.715 8.740 15.202 1.00 94.31 123 THR A O 1
ATOM 990 N N . VAL A 1 124 ? 2.939 8.950 15.451 1.00 95.00 124 VAL A N 1
ATOM 991 C CA . VAL A 1 124 ? 3.281 7.651 14.859 1.00 95.00 124 VAL A CA 1
ATOM 992 C C . VAL A 1 124 ? 3.824 6.750 15.953 1.00 95.00 124 VAL A C 1
ATOM 994 O O . VAL A 1 124 ? 4.749 7.156 16.645 1.00 95.00 124 VAL A O 1
ATOM 997 N N . LEU A 1 125 ? 3.280 5.546 16.096 1.00 94.25 125 LEU A N 1
ATOM 998 C CA . LEU A 1 125 ? 3.700 4.565 17.096 1.00 94.25 125 LEU A CA 1
ATOM 999 C C . LEU A 1 125 ? 4.141 3.278 16.406 1.00 94.25 125 LEU A C 1
ATOM 1001 O O . LEU A 1 125 ? 3.574 2.891 15.385 1.00 94.25 125 LEU A O 1
ATOM 1005 N N . GLY A 1 126 ? 5.118 2.597 16.989 1.00 92.38 126 GLY A N 1
ATOM 1006 C CA . GLY A 1 126 ? 5.531 1.254 16.593 1.00 92.38 126 GLY A CA 1
ATOM 1007 C C . GLY A 1 126 ? 5.748 0.377 17.819 1.00 92.38 126 GLY A C 1
ATOM 1008 O O . GLY A 1 126 ? 5.693 0.841 18.957 1.00 92.38 126 GLY A O 1
ATOM 1009 N N . SER A 1 127 ? 6.063 -0.894 17.600 1.00 92.19 127 SER A N 1
ATOM 1010 C CA . SER A 1 127 ? 6.205 -1.898 18.669 1.00 92.19 127 SER A CA 1
ATOM 1011 C C . SER A 1 127 ? 7.379 -1.681 19.641 1.00 92.19 127 SER A C 1
ATOM 1013 O O . SER A 1 127 ? 7.599 -2.504 20.523 1.00 92.19 127 SER A O 1
ATOM 1015 N N . ASN A 1 128 ? 8.213 -0.665 19.421 1.00 85.19 128 ASN A N 1
ATOM 1016 C CA . ASN A 1 128 ? 9.507 -0.465 20.081 1.00 85.19 128 ASN A CA 1
ATOM 1017 C C . ASN A 1 128 ? 9.510 0.733 21.055 1.00 85.19 128 ASN A C 1
ATOM 1019 O O . ASN A 1 128 ? 10.588 1.230 21.379 1.00 85.19 128 ASN A O 1
ATOM 1023 N N . ASN A 1 129 ? 8.331 1.205 21.486 1.00 81.50 129 ASN A N 1
ATOM 1024 C CA . ASN A 1 129 ? 8.132 2.379 22.355 1.00 81.50 129 ASN A CA 1
ATOM 1025 C C . ASN A 1 129 ? 8.783 3.681 21.844 1.00 81.50 129 ASN A C 1
ATOM 1027 O O . ASN A 1 129 ? 9.017 4.600 22.624 1.00 81.50 129 ASN A O 1
ATOM 1031 N N . ARG A 1 130 ? 9.100 3.769 20.546 1.00 84.25 130 ARG A N 1
ATOM 1032 C CA . ARG A 1 130 ? 9.530 5.016 19.893 1.00 84.25 130 ARG A CA 1
ATOM 1033 C C . ARG A 1 130 ? 8.344 5.690 19.223 1.00 84.25 130 ARG A C 1
ATOM 1035 O O . ARG A 1 130 ? 7.356 5.031 18.890 1.00 84.25 130 ARG A O 1
ATOM 1042 N N . GLU A 1 131 ? 8.472 6.981 18.944 1.00 86.69 131 GLU A N 1
ATOM 1043 C CA . GLU A 1 131 ? 7.382 7.760 18.365 1.00 86.69 131 GLU A CA 1
ATOM 1044 C C . GLU A 1 131 ? 7.818 8.632 17.184 1.00 86.69 131 GLU A C 1
ATOM 1046 O O . GLU A 1 131 ? 8.982 8.999 17.012 1.00 86.69 131 GLU A O 1
ATOM 1051 N N . GLY A 1 132 ? 6.849 8.982 16.344 1.00 85.44 132 GLY A N 1
ATOM 1052 C CA . GLY A 1 132 ? 7.016 9.955 15.276 1.00 85.44 132 GLY A CA 1
ATOM 1053 C C . GLY A 1 132 ? 7.988 9.504 14.184 1.00 85.44 132 GLY A C 1
ATOM 1054 O O . GLY A 1 132 ? 7.993 8.354 13.739 1.00 85.44 132 GLY A O 1
ATOM 1055 N N . ILE A 1 133 ? 8.805 10.449 13.711 1.00 83.19 133 ILE A N 1
ATOM 1056 C CA . ILE A 1 133 ? 9.750 10.223 12.609 1.00 83.19 133 ILE A CA 1
ATOM 1057 C C . ILE A 1 133 ? 10.875 9.252 12.979 1.00 83.19 133 ILE A C 1
ATOM 1059 O O . ILE A 1 133 ? 11.510 8.700 12.086 1.00 83.19 133 ILE A O 1
ATOM 1063 N N . GLU A 1 134 ? 11.100 8.991 14.269 1.00 85.12 134 GLU A N 1
ATOM 1064 C CA . GLU A 1 134 ? 12.099 8.017 14.714 1.00 85.12 134 GLU A CA 1
ATOM 1065 C C . GLU A 1 134 ? 11.778 6.595 14.247 1.00 85.12 134 GLU A C 1
ATOM 1067 O O . GLU A 1 134 ? 12.680 5.768 14.146 1.00 85.12 134 GLU A O 1
ATOM 1072 N N . GLN A 1 135 ? 10.517 6.318 13.899 1.00 87.19 135 GLN A N 1
ATOM 1073 C CA . GLN A 1 135 ? 10.105 5.046 13.307 1.00 87.19 135 GLN A CA 1
ATOM 1074 C C . GLN A 1 135 ? 10.597 4.851 11.868 1.00 87.19 135 GLN A C 1
ATOM 1076 O O . GLN A 1 135 ? 10.578 3.732 11.348 1.00 87.19 135 GLN A O 1
ATOM 1081 N N . LEU A 1 136 ? 11.069 5.915 11.209 1.00 87.44 136 LEU A N 1
ATOM 1082 C CA . LEU A 1 136 ? 11.590 5.847 9.851 1.00 87.44 136 LEU A CA 1
ATOM 1083 C C . LEU A 1 136 ? 12.754 4.850 9.760 1.00 87.44 136 LEU A C 1
ATOM 1085 O O . LEU A 1 136 ? 13.820 5.015 10.345 1.00 87.44 136 LEU A O 1
ATOM 1089 N N . GLY A 1 137 ? 12.548 3.817 8.952 1.00 87.19 137 GLY A N 1
ATOM 1090 C CA . GLY A 1 137 ? 13.519 2.779 8.646 1.00 87.19 137 GLY A CA 1
ATOM 1091 C C . GLY A 1 137 ? 13.724 1.744 9.742 1.00 87.19 137 GLY A C 1
ATOM 1092 O O . GLY A 1 137 ? 14.528 0.827 9.544 1.00 87.19 137 GLY A O 1
ATOM 1093 N N . LEU A 1 138 ? 13.007 1.827 10.862 1.00 90.19 138 LEU A N 1
ATOM 1094 C CA . LEU A 1 138 ? 13.063 0.809 11.904 1.00 90.19 138 LEU A CA 1
ATOM 1095 C C . LEU A 1 138 ? 12.194 -0.398 11.539 1.00 90.19 138 LEU A C 1
ATOM 1097 O O . LEU A 1 138 ? 11.130 -0.225 10.942 1.00 90.19 138 LEU A O 1
ATOM 1101 N N . PRO A 1 139 ? 12.648 -1.622 11.860 1.00 91.31 139 PRO A N 1
ATOM 1102 C CA . PRO A 1 139 ? 11.819 -2.806 11.728 1.00 91.31 139 PRO A CA 1
ATOM 1103 C C . PRO A 1 139 ? 10.772 -2.836 12.852 1.00 91.31 139 PRO A C 1
ATOM 1105 O O . PRO A 1 139 ? 11.115 -2.620 14.016 1.00 91.31 139 PRO A O 1
ATOM 1108 N N . SER A 1 140 ? 9.508 -3.096 12.516 1.00 92.50 140 SER A N 1
ATOM 1109 C CA . SER A 1 140 ? 8.430 -3.279 13.500 1.00 92.50 140 SER A CA 1
ATOM 1110 C C . SER A 1 140 ? 7.284 -4.114 12.903 1.00 92.50 140 SER A C 1
ATOM 1112 O O . SER A 1 140 ? 6.972 -3.915 11.731 1.00 92.50 140 SER A O 1
ATOM 1114 N N . PRO A 1 141 ? 6.666 -5.057 13.644 1.00 93.19 141 PRO A N 1
ATOM 1115 C CA . PRO A 1 141 ? 5.561 -5.881 13.147 1.00 93.19 141 PRO A CA 1
ATOM 1116 C C . PRO A 1 141 ? 4.285 -5.078 12.873 1.00 93.19 141 PRO A C 1
ATOM 1118 O O . PRO A 1 141 ? 3.385 -5.577 12.210 1.00 93.19 141 PRO A O 1
ATOM 1121 N N . TRP A 1 142 ? 4.182 -3.846 13.369 1.00 93.75 142 TRP A N 1
ATOM 1122 C CA . TRP A 1 142 ? 3.076 -2.948 13.067 1.00 93.75 142 TRP A CA 1
ATOM 1123 C C . TRP A 1 142 ? 3.513 -1.493 13.206 1.00 93.75 142 TRP A C 1
ATOM 1125 O O . TRP A 1 142 ? 4.469 -1.177 13.914 1.00 93.75 142 TRP A O 1
ATOM 1135 N N . LEU A 1 143 ? 2.774 -0.604 12.554 1.00 94.31 143 LEU A N 1
ATOM 1136 C CA . LEU A 1 143 ? 2.891 0.832 12.749 1.00 94.31 143 LEU A CA 1
ATOM 1137 C C . LEU A 1 143 ? 1.499 1.456 12.821 1.00 94.31 143 LEU A C 1
ATOM 1139 O O . LEU A 1 143 ? 0.625 1.124 12.019 1.00 94.31 143 LEU A O 1
ATOM 1143 N N . ALA A 1 144 ? 1.298 2.357 13.777 1.00 95.38 144 ALA A N 1
ATOM 1144 C CA . ALA A 1 144 ? 0.068 3.114 13.938 1.00 95.38 144 ALA A CA 1
ATOM 1145 C C . ALA A 1 144 ? 0.307 4.595 13.638 1.00 95.38 144 ALA A C 1
ATOM 1147 O O . ALA A 1 144 ? 1.335 5.152 14.018 1.00 95.38 144 ALA A O 1
ATOM 1148 N N . TYR A 1 145 ? -0.661 5.238 12.997 1.00 95.12 145 TYR A N 1
ATOM 1149 C CA . TYR A 1 145 ? -0.702 6.678 12.792 1.00 95.12 145 TYR A CA 1
ATOM 1150 C C . TYR A 1 145 ? -2.006 7.213 13.370 1.00 95.12 145 TYR A C 1
ATOM 1152 O O . TYR A 1 145 ? -3.091 6.864 12.904 1.00 95.12 145 TYR A O 1
ATOM 1160 N N . ILE A 1 146 ? -1.889 8.087 14.361 1.00 95.62 146 ILE A N 1
ATOM 1161 C CA . ILE A 1 146 ? -3.004 8.723 15.052 1.00 95.62 146 ILE A CA 1
ATOM 1162 C C . ILE A 1 146 ? -3.052 10.179 14.611 1.00 95.62 146 ILE A C 1
ATOM 1164 O O . ILE A 1 146 ? -2.076 10.917 14.755 1.00 95.62 146 ILE A O 1
ATOM 1168 N N . GLY A 1 147 ? -4.190 10.610 14.083 1.00 94.94 147 GLY A N 1
ATOM 1169 C CA . GLY A 1 147 ? -4.398 12.003 13.716 1.00 94.94 147 GLY A CA 1
ATOM 1170 C C . GLY A 1 147 ? -5.738 12.524 14.189 1.00 94.94 147 GLY A C 1
ATOM 1171 O O . GLY A 1 147 ? -6.636 11.763 14.552 1.00 94.94 147 GLY A O 1
ATOM 1172 N N . ARG A 1 148 ? -5.847 13.850 14.212 1.00 96.44 148 ARG A N 1
ATOM 1173 C CA . ARG A 1 148 ? -7.050 14.571 14.614 1.00 96.44 148 ARG A CA 1
ATOM 1174 C C . ARG A 1 148 ? -7.741 15.136 13.375 1.00 96.44 148 ARG A C 1
ATOM 1176 O O . ARG A 1 148 ? -7.095 15.516 12.405 1.00 96.44 148 ARG A O 1
ATOM 1183 N N . HIS A 1 149 ? -9.064 15.173 13.393 1.00 94.38 149 HIS A N 1
ATOM 1184 C CA . HIS A 1 149 ? -9.862 15.778 12.329 1.00 94.38 149 HIS A CA 1
ATOM 1185 C C . HIS A 1 149 ? -10.147 17.242 12.657 1.00 94.38 149 HIS A C 1
ATOM 1187 O O . HIS A 1 149 ? -10.692 17.519 13.725 1.00 94.38 149 HIS A O 1
ATOM 1193 N N . ASP A 1 150 ? -9.849 18.165 11.740 1.00 92.50 150 ASP A N 1
ATOM 1194 C CA . ASP A 1 150 ? -9.973 19.614 11.985 1.00 92.50 150 ASP A CA 1
ATOM 1195 C C . ASP A 1 150 ? -11.401 20.027 12.376 1.00 92.50 150 ASP A C 1
ATOM 1197 O O . ASP A 1 150 ? -11.594 20.785 13.321 1.00 92.50 150 ASP A O 1
ATOM 1201 N N . GLY A 1 151 ? -12.416 19.485 11.695 1.00 91.62 151 GLY A N 1
ATOM 1202 C CA . GLY A 1 151 ? -13.811 19.900 11.887 1.00 91.62 151 GLY A CA 1
ATOM 1203 C C . GLY A 1 151 ? -14.525 19.304 13.105 1.00 91.62 151 GLY A C 1
ATOM 1204 O O . GLY A 1 151 ? -15.523 19.860 13.544 1.00 91.62 151 GLY A O 1
ATOM 1205 N N . SER A 1 152 ? -14.055 18.175 13.650 1.00 94.50 152 SER A N 1
ATOM 1206 C CA . SER A 1 152 ? -14.736 17.496 14.774 1.00 94.50 152 SER A CA 1
ATOM 1207 C C . SER A 1 152 ? -13.875 17.333 16.018 1.00 94.50 152 SER A C 1
ATOM 1209 O O . SER A 1 152 ? -14.380 16.898 17.048 1.00 94.50 152 SER A O 1
ATOM 1211 N N . LEU A 1 153 ? -12.572 17.605 15.915 1.00 93.06 153 LEU A N 1
ATOM 1212 C CA . LEU A 1 153 ? -11.557 17.340 16.938 1.00 93.06 153 LEU A CA 1
ATOM 1213 C C . LEU A 1 153 ? -11.449 15.872 17.383 1.00 93.06 153 LEU A C 1
ATOM 1215 O O . LEU A 1 153 ? -10.599 15.550 18.213 1.00 93.06 153 LEU A O 1
ATOM 1219 N N . ARG A 1 154 ? -12.243 14.964 16.800 1.00 94.75 154 ARG A N 1
ATOM 1220 C CA . ARG A 1 154 ? -12.120 13.521 17.004 1.00 94.75 154 ARG A CA 1
ATOM 1221 C C . ARG A 1 154 ? -10.798 13.023 16.437 1.00 94.75 154 ARG A C 1
ATOM 1223 O O . ARG A 1 154 ? -10.241 13.617 15.511 1.00 94.75 154 ARG A O 1
ATOM 1230 N N . GLN A 1 155 ? -10.328 11.905 16.971 1.00 95.50 155 GLN A N 1
ATOM 1231 C CA . GLN A 1 155 ? -9.150 11.213 16.469 1.00 95.50 155 GLN A CA 1
ATOM 1232 C C . GLN A 1 155 ? -9.547 9.969 15.682 1.00 95.50 155 GLN A C 1
ATOM 1234 O O . GLN A 1 155 ? -10.587 9.359 15.933 1.00 95.50 155 GLN A O 1
ATOM 1239 N N . SER A 1 156 ? -8.707 9.586 14.729 1.00 95.75 156 SER A N 1
ATOM 1240 C CA . SER A 1 156 ? -8.737 8.235 14.175 1.00 95.75 156 SER A CA 1
ATOM 1241 C C . SER A 1 156 ? -7.328 7.689 14.075 1.00 95.75 156 SER A C 1
ATOM 1243 O O . SER A 1 156 ? -6.354 8.437 13.944 1.00 95.75 156 SER A O 1
ATOM 1245 N N . THR A 1 157 ? -7.255 6.368 14.120 1.00 95.62 157 THR A N 1
ATOM 1246 C CA . THR A 1 157 ? -6.008 5.622 14.085 1.00 95.62 157 THR A CA 1
ATOM 1247 C C . THR A 1 157 ? -6.022 4.729 12.860 1.00 95.62 157 THR A C 1
ATOM 1249 O O . THR A 1 157 ? -6.952 3.947 12.680 1.00 95.62 157 THR A O 1
ATOM 1252 N N . LEU A 1 158 ? -4.990 4.829 12.028 1.00 96.50 158 LEU A N 1
ATOM 1253 C CA . LEU A 1 158 ? -4.678 3.794 11.051 1.00 96.50 158 LEU A CA 1
ATOM 1254 C C . LEU A 1 158 ? -3.597 2.900 11.642 1.00 96.50 158 LEU A C 1
ATOM 1256 O O . LEU A 1 158 ? -2.567 3.412 12.069 1.00 96.50 158 LEU A O 1
ATOM 1260 N N . VAL A 1 159 ? -3.794 1.587 11.607 1.00 95.88 159 VAL A N 1
ATOM 1261 C CA . VAL A 1 159 ? -2.752 0.605 11.923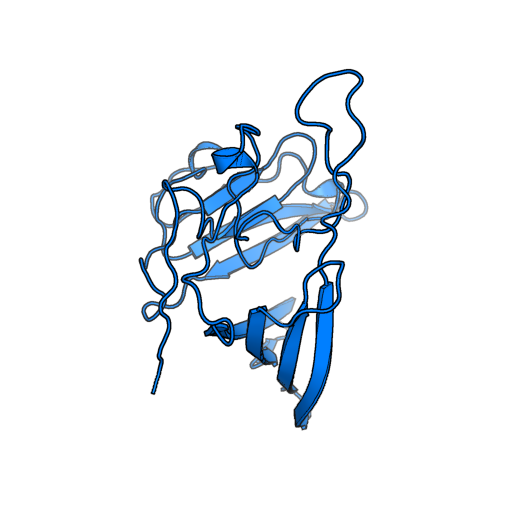 1.00 95.88 159 VAL A CA 1
ATOM 1262 C C . VAL A 1 159 ? -2.466 -0.206 10.668 1.00 95.88 159 VAL A C 1
ATOM 1264 O O . VAL A 1 159 ? -3.393 -0.679 10.017 1.00 95.88 159 VAL A O 1
ATOM 1267 N N . ILE A 1 160 ? -1.190 -0.365 10.325 1.00 94.75 160 ILE A N 1
ATOM 1268 C CA . ILE A 1 160 ? -0.747 -1.336 9.323 1.00 94.75 160 ILE A CA 1
ATOM 1269 C C . ILE A 1 160 ? 0.070 -2.391 10.061 1.00 94.75 160 ILE A C 1
ATOM 1271 O O . ILE A 1 160 ? 1.080 -2.063 10.685 1.00 94.75 160 ILE A O 1
ATOM 1275 N N . ALA A 1 161 ? -0.371 -3.643 9.988 1.00 93.25 161 ALA A N 1
ATOM 1276 C CA . ALA A 1 161 ? 0.347 -4.794 10.519 1.00 93.25 161 ALA A CA 1
ATOM 1277 C C . ALA A 1 161 ? 1.080 -5.527 9.387 1.00 93.25 161 ALA A C 1
ATOM 1279 O O . ALA A 1 161 ? 0.541 -5.707 8.296 1.00 93.25 161 ALA A O 1
ATOM 1280 N N . ASP A 1 162 ? 2.319 -5.929 9.646 1.00 91.62 162 ASP A N 1
ATOM 1281 C CA . ASP A 1 162 ? 3.130 -6.740 8.748 1.00 91.62 162 ASP A CA 1
ATOM 1282 C C . ASP A 1 162 ? 2.941 -8.219 9.094 1.00 91.62 162 ASP A C 1
ATOM 1284 O O . ASP A 1 162 ? 3.231 -8.639 10.216 1.00 91.62 162 ASP A O 1
ATOM 1288 N N . HIS A 1 163 ? 2.449 -9.009 8.141 1.00 90.25 163 HIS A N 1
ATOM 1289 C CA . HIS A 1 163 ? 2.210 -10.435 8.357 1.00 90.25 163 HIS A CA 1
ATOM 1290 C C . HIS A 1 163 ? 3.543 -11.174 8.607 1.00 90.25 163 HIS A C 1
ATOM 1292 O O . HIS A 1 163 ? 4.514 -10.894 7.901 1.00 90.25 163 HIS A O 1
ATOM 1298 N N . PRO A 1 164 ? 3.630 -12.121 9.564 1.00 88.75 164 PRO A N 1
ATOM 1299 C CA . PRO A 1 164 ? 4.878 -12.828 9.887 1.00 88.75 164 PRO A CA 1
ATOM 1300 C C . PRO A 1 164 ? 5.479 -13.613 8.714 1.00 88.75 164 PRO A C 1
ATOM 1302 O O . PRO A 1 164 ? 6.697 -13.760 8.636 1.00 88.75 164 PRO A O 1
ATOM 1305 N N . ASP A 1 165 ? 4.641 -14.055 7.774 1.00 87.50 165 ASP A N 1
ATOM 1306 C CA . ASP A 1 165 ? 5.086 -14.769 6.568 1.00 87.50 165 ASP A CA 1
ATOM 1307 C C . ASP A 1 165 ? 5.660 -13.839 5.486 1.00 87.50 165 ASP A C 1
ATOM 1309 O O . ASP A 1 165 ? 6.171 -14.304 4.463 1.00 87.50 165 ASP A O 1
ATOM 1313 N N . ASN A 1 166 ? 5.593 -12.516 5.677 1.00 87.19 166 ASN A N 1
ATOM 1314 C CA . ASN A 1 166 ? 6.143 -11.583 4.707 1.00 87.19 166 ASN A CA 1
ATOM 1315 C C . ASN A 1 166 ? 7.674 -11.699 4.637 1.00 87.19 166 ASN A C 1
ATOM 1317 O O . ASN A 1 166 ? 8.364 -11.807 5.660 1.00 87.19 166 ASN A O 1
ATOM 1321 N N . PRO A 1 167 ? 8.265 -11.585 3.432 1.00 82.81 167 PRO A N 1
ATOM 1322 C CA . PRO A 1 167 ? 9.709 -11.539 3.302 1.00 82.81 167 PRO A CA 1
ATOM 1323 C C . PRO A 1 167 ? 10.293 -10.393 4.133 1.00 82.81 167 PRO A C 1
ATOM 1325 O O . PRO A 1 167 ? 9.923 -9.233 3.951 1.00 82.81 167 PRO A O 1
ATOM 1328 N N . ARG A 1 168 ? 11.292 -10.713 4.965 1.00 83.94 168 ARG A N 1
ATOM 1329 C CA . ARG A 1 168 ? 12.000 -9.755 5.839 1.00 83.94 168 ARG A CA 1
ATOM 1330 C C . ARG A 1 168 ? 11.144 -9.206 6.982 1.00 83.94 168 ARG A C 1
ATOM 1332 O O . ARG A 1 168 ? 11.440 -8.110 7.457 1.00 83.94 168 ARG A O 1
ATOM 1339 N N . HIS A 1 169 ? 10.143 -9.962 7.426 1.00 87.19 169 HIS A N 1
ATOM 1340 C CA . HIS A 1 169 ? 9.422 -9.658 8.652 1.00 87.19 169 HIS A CA 1
ATOM 1341 C C . HIS A 1 169 ? 10.380 -9.535 9.864 1.00 87.19 169 HIS A C 1
ATOM 1343 O O . HIS A 1 169 ? 11.306 -10.343 10.000 1.00 87.19 169 HIS A O 1
ATOM 1349 N N . PRO A 1 170 ? 10.168 -8.560 10.766 1.00 90.31 170 PRO A N 1
ATOM 1350 C CA . PRO A 1 170 ? 9.278 -7.422 10.583 1.00 90.31 170 PRO A CA 1
ATOM 1351 C C . PRO A 1 170 ? 9.846 -6.414 9.580 1.00 90.31 170 PRO A C 1
ATOM 1353 O O . PRO A 1 170 ? 11.021 -6.028 9.641 1.00 90.31 170 PRO A O 1
ATOM 1356 N N . THR A 1 171 ? 8.983 -5.955 8.675 1.00 89.38 171 THR A N 1
ATOM 1357 C CA . THR A 1 171 ? 9.328 -4.967 7.658 1.00 89.38 171 THR A CA 1
ATOM 1358 C C . THR A 1 171 ? 9.839 -3.671 8.278 1.00 89.38 171 THR A C 1
ATOM 1360 O O . THR A 1 171 ? 9.530 -3.315 9.418 1.00 89.38 171 THR A O 1
ATOM 1363 N N . ARG A 1 172 ? 10.631 -2.936 7.495 1.00 90.62 172 ARG A N 1
ATOM 1364 C CA . ARG A 1 172 ? 11.032 -1.570 7.838 1.00 90.62 172 ARG A CA 1
ATOM 1365 C C . ARG A 1 172 ? 9.988 -0.598 7.334 1.00 90.62 172 ARG A C 1
ATOM 1367 O O . ARG A 1 172 ? 9.455 -0.782 6.243 1.00 90.62 172 ARG A O 1
ATOM 1374 N N . TRP A 1 173 ? 9.762 0.470 8.082 1.00 88.94 173 TRP A N 1
ATOM 1375 C CA . TRP A 1 173 ? 8.721 1.436 7.757 1.00 88.94 173 TRP A CA 1
ATOM 1376 C C . TRP A 1 173 ? 9.275 2.680 7.081 1.00 88.94 173 TRP A C 1
ATOM 1378 O O . TRP A 1 173 ? 10.326 3.198 7.451 1.00 88.94 173 TRP A O 1
ATOM 1388 N N . PHE A 1 174 ? 8.555 3.195 6.092 1.00 89.88 174 PHE A N 1
ATOM 1389 C CA . PHE A 1 174 ? 8.728 4.563 5.635 1.00 89.88 174 PHE A CA 1
ATOM 1390 C C . PHE A 1 174 ? 7.641 5.415 6.282 1.00 89.88 174 PHE A C 1
ATOM 1392 O O . PHE A 1 174 ? 6.461 5.082 6.193 1.00 89.88 174 PHE A O 1
ATOM 1399 N N . VAL A 1 175 ? 8.048 6.506 6.923 1.00 90.44 175 VAL A N 1
ATOM 1400 C CA . VAL A 1 175 ? 7.164 7.413 7.658 1.00 90.44 175 VAL A CA 1
ATOM 1401 C C . VAL A 1 175 ? 7.413 8.831 7.182 1.00 90.44 175 VAL A C 1
ATOM 1403 O O . VAL A 1 175 ? 8.557 9.251 6.999 1.00 90.44 175 VAL A O 1
ATOM 1406 N N . ARG A 1 176 ? 6.330 9.579 6.999 1.00 89.81 176 ARG A N 1
ATOM 1407 C CA . ARG A 1 176 ? 6.355 11.003 6.716 1.00 89.81 176 ARG A CA 1
ATOM 1408 C C . ARG A 1 176 ? 5.329 11.710 7.586 1.00 89.81 176 ARG A C 1
ATOM 1410 O O . ARG A 1 176 ? 4.172 11.308 7.651 1.00 89.81 176 ARG A O 1
ATOM 1417 N N . ASN A 1 177 ? 5.790 12.769 8.240 1.00 87.31 177 ASN A N 1
ATOM 1418 C CA . ASN A 1 177 ? 4.961 13.658 9.051 1.00 87.31 177 ASN A CA 1
ATOM 1419 C C . ASN A 1 177 ? 5.285 15.141 8.783 1.00 87.31 177 ASN A C 1
ATOM 1421 O O . ASN A 1 177 ? 4.938 16.029 9.551 1.00 87.31 177 ASN A O 1
ATOM 1425 N N . SER A 1 178 ? 5.999 15.415 7.688 1.00 83.75 178 SER A N 1
ATOM 1426 C CA . SER A 1 178 ? 6.290 16.758 7.193 1.00 83.75 178 SER A CA 1
ATOM 1427 C C . SER A 1 178 ? 5.883 16.852 5.724 1.00 83.75 178 SER A C 1
ATOM 1429 O O . SER A 1 178 ? 6.126 15.943 4.924 1.00 83.75 178 SER A O 1
ATOM 1431 N N . GLY A 1 179 ? 5.195 17.935 5.369 1.00 87.12 179 GLY A N 1
ATOM 1432 C CA . GLY A 1 179 ? 4.590 18.128 4.050 1.00 87.12 179 GLY A CA 1
ATOM 1433 C C . GLY A 1 179 ? 3.305 17.324 3.827 1.00 87.12 179 GLY A C 1
ATOM 1434 O O . GLY A 1 179 ? 2.365 17.877 3.282 1.00 87.12 179 GLY A O 1
ATOM 1435 N N . TYR A 1 180 ? 3.237 16.055 4.242 1.00 90.69 180 TYR A N 1
ATOM 1436 C CA . TYR A 1 180 ? 1.984 15.292 4.311 1.00 90.69 180 TYR A CA 1
ATOM 1437 C C . TYR A 1 180 ? 2.089 14.101 5.287 1.00 90.69 180 TYR A C 1
ATOM 1439 O O . TYR A 1 180 ? 3.190 13.566 5.460 1.00 90.69 180 TYR A O 1
ATOM 1447 N N . PRO A 1 181 ? 0.963 13.646 5.871 1.00 93.56 181 PRO A N 1
ATOM 1448 C CA . PRO A 1 181 ? 0.868 12.392 6.621 1.00 93.56 181 PRO A CA 1
ATOM 1449 C C . PRO A 1 181 ? 1.019 11.184 5.711 1.00 93.56 181 PRO A C 1
ATOM 1451 O O . PRO A 1 181 ? 0.263 11.027 4.747 1.00 93.56 181 PRO A O 1
ATOM 1454 N N . GLY A 1 182 ? 1.953 10.294 6.012 1.00 92.56 182 GLY A N 1
ATOM 1455 C CA . GLY A 1 182 ? 2.001 9.036 5.291 1.00 92.56 182 GLY A CA 1
ATOM 1456 C C . GLY A 1 182 ? 2.880 7.993 5.939 1.00 92.56 182 GLY A C 1
ATOM 1457 O O . GLY A 1 182 ? 3.919 8.294 6.524 1.00 92.56 182 GLY A O 1
ATOM 1458 N N . MET A 1 183 ? 2.472 6.743 5.787 1.00 92.62 183 MET A N 1
ATOM 1459 C CA . MET A 1 183 ? 3.251 5.603 6.237 1.00 92.62 183 MET A CA 1
ATOM 1460 C C . MET A 1 183 ? 3.024 4.391 5.343 1.00 92.62 183 MET A C 1
ATOM 1462 O O . MET A 1 183 ? 1.997 4.263 4.677 1.00 92.62 183 MET A O 1
ATOM 1466 N N . GLY A 1 184 ? 3.998 3.494 5.328 1.00 90.19 184 GLY A N 1
ATOM 1467 C CA . GLY A 1 184 ? 3.862 2.195 4.690 1.00 90.19 184 GLY A CA 1
ATOM 1468 C C . GLY A 1 184 ? 5.147 1.380 4.769 1.00 90.19 184 GLY A C 1
ATOM 1469 O O . GLY A 1 184 ? 6.205 1.926 5.108 1.00 90.19 184 GLY A O 1
ATOM 1470 N N . PRO A 1 185 ? 5.078 0.078 4.461 1.00 87.56 185 PRO A N 1
ATOM 1471 C CA . PRO A 1 185 ? 6.256 -0.765 4.355 1.00 87.56 185 PRO A CA 1
ATOM 1472 C C . PRO A 1 185 ? 7.266 -0.207 3.340 1.00 87.56 185 PRO A C 1
ATOM 1474 O O . PRO A 1 185 ? 6.936 0.329 2.278 1.00 87.56 185 PRO A O 1
ATOM 1477 N N . ALA A 1 186 ? 8.543 -0.358 3.667 1.00 83.62 186 ALA A N 1
ATOM 1478 C CA . ALA A 1 186 ? 9.671 0.110 2.880 1.00 83.62 186 ALA A CA 1
ATOM 1479 C C . ALA A 1 186 ? 10.446 -1.076 2.294 1.00 83.62 186 ALA A C 1
ATOM 1481 O O . ALA A 1 186 ? 11.647 -1.245 2.531 1.00 83.62 186 ALA A O 1
ATOM 1482 N N . LEU A 1 187 ? 9.761 -1.900 1.489 1.00 73.94 187 LEU A N 1
ATOM 1483 C CA . LEU A 1 187 ? 10.327 -3.124 0.894 1.00 73.94 187 LEU A CA 1
ATOM 1484 C C . LEU A 1 187 ? 11.597 -2.862 0.058 1.00 73.94 187 LEU A C 1
ATOM 1486 O O . LEU A 1 187 ? 12.394 -3.772 -0.173 1.00 73.94 187 LEU A O 1
ATOM 1490 N N . CYS A 1 188 ? 11.798 -1.615 -0.381 1.00 70.31 188 CYS A N 1
ATOM 1491 C CA . CYS A 1 188 ? 12.886 -1.169 -1.252 1.00 70.31 188 CYS A CA 1
ATOM 1492 C C . CYS A 1 188 ? 13.877 -0.195 -0.572 1.00 70.31 188 CYS A C 1
ATOM 1494 O O . CYS A 1 188 ? 14.504 0.613 -1.258 1.00 70.31 188 CYS A O 1
ATOM 1496 N N . MET A 1 189 ? 14.013 -0.231 0.762 1.00 67.81 189 MET A N 1
ATOM 1497 C CA . MET A 1 189 ? 14.909 0.675 1.510 1.00 67.81 189 MET A CA 1
ATOM 1498 C C . MET A 1 189 ? 16.391 0.237 1.522 1.00 67.81 189 MET A C 1
ATOM 1500 O O . MET A 1 189 ? 17.274 1.046 1.801 1.00 67.81 189 MET A O 1
ATOM 1504 N N . ARG A 1 190 ? 16.707 -1.030 1.208 1.00 60.44 190 ARG A N 1
ATOM 1505 C CA . ARG A 1 190 ? 18.097 -1.514 1.032 1.00 60.44 190 ARG A CA 1
ATOM 1506 C C . ARG A 1 190 ? 18.458 -1.611 -0.455 1.00 60.44 190 ARG A C 1
ATOM 1508 O O . ARG A 1 190 ? 17.563 -1.778 -1.281 1.00 60.44 190 ARG A O 1
ATOM 1515 N N . LYS A 1 191 ? 19.761 -1.512 -0.782 1.00 42.22 191 LYS A N 1
ATOM 1516 C CA . LYS A 1 191 ? 20.295 -1.650 -2.155 1.00 42.22 191 LYS A CA 1
ATOM 1517 C C . LYS A 1 191 ? 19.666 -2.874 -2.828 1.00 42.22 191 LYS A C 1
ATOM 1519 O O . LYS A 1 191 ? 19.820 -3.973 -2.312 1.00 42.22 191 LYS A O 1
ATOM 1524 N N . THR A 1 192 ? 18.960 -2.620 -3.930 1.00 41.41 192 THR A N 1
ATOM 1525 C CA . THR A 1 192 ? 18.358 -3.569 -4.876 1.00 41.41 192 THR A CA 1
ATOM 1526 C C . THR A 1 192 ? 17.744 -4.826 -4.257 1.00 41.41 192 THR A C 1
ATOM 1528 O O . THR A 1 192 ? 18.435 -5.789 -3.934 1.00 41.41 192 THR A O 1
ATOM 1531 N N . THR A 1 193 ? 16.411 -4.878 -4.192 1.00 43.56 193 THR A N 1
ATOM 1532 C CA . THR A 1 193 ? 15.736 -6.168 -4.004 1.00 43.56 193 THR A CA 1
ATOM 1533 C C . THR A 1 193 ? 15.658 -6.869 -5.356 1.00 43.56 193 THR A C 1
ATOM 1535 O O . THR A 1 193 ? 14.865 -6.486 -6.216 1.00 43.56 193 THR A O 1
ATOM 1538 N N . PHE A 1 194 ? 16.495 -7.890 -5.539 1.00 34.81 194 PHE A N 1
ATOM 1539 C CA . PHE A 1 194 ? 16.321 -8.870 -6.606 1.00 34.81 194 PHE A CA 1
ATOM 1540 C C . PHE A 1 194 ? 15.133 -9.757 -6.239 1.00 34.81 194 PHE A C 1
ATOM 1542 O O . PHE A 1 194 ? 15.095 -10.331 -5.151 1.00 34.81 194 PHE A O 1
ATOM 1549 N N . CYS A 1 195 ? 14.133 -9.807 -7.113 1.00 29.28 195 CYS A N 1
ATOM 1550 C CA . CYS A 1 195 ? 12.903 -10.546 -6.874 1.00 29.28 195 CYS A CA 1
ATOM 1551 C C . CYS A 1 195 ? 12.872 -11.779 -7.790 1.00 29.28 195 CYS A C 1
ATOM 1553 O O . CYS A 1 195 ? 12.484 -11.677 -8.950 1.00 29.28 195 CYS A O 1
ATOM 1555 N N . HIS A 1 196 ? 13.296 -12.936 -7.276 1.00 23.94 196 HIS A N 1
ATOM 1556 C CA . HIS A 1 196 ? 12.821 -14.239 -7.749 1.00 23.94 196 HIS A CA 1
ATOM 1557 C C . HIS A 1 196 ? 11.791 -14.708 -6.723 1.00 23.94 196 HIS A C 1
ATOM 1559 O O . HIS A 1 196 ? 12.143 -15.291 -5.703 1.00 23.94 196 HIS A O 1
ATOM 1565 N N . VAL A 1 197 ? 10.523 -14.375 -6.950 1.00 25.84 197 VAL A N 1
ATOM 1566 C CA . VAL A 1 197 ? 9.417 -14.874 -6.128 1.00 25.84 197 VAL A CA 1
ATOM 1567 C C . VAL A 1 197 ? 8.744 -15.976 -6.930 1.00 25.84 197 VAL A C 1
ATOM 1569 O O . VAL A 1 197 ? 7.991 -15.723 -7.867 1.00 25.84 197 VAL A O 1
ATOM 1572 N N . ILE A 1 198 ? 9.093 -17.214 -6.592 1.00 23.19 198 ILE A N 1
ATOM 1573 C CA . ILE A 1 198 ? 8.274 -18.385 -6.886 1.00 23.19 198 ILE A CA 1
ATOM 1574 C C . ILE A 1 198 ? 7.672 -18.763 -5.539 1.00 23.19 198 ILE A C 1
ATOM 1576 O O . ILE A 1 198 ? 8.393 -19.170 -4.632 1.00 23.19 198 ILE A O 1
ATOM 1580 N N . LEU A 1 199 ? 6.370 -18.548 -5.400 1.00 24.14 199 LEU A N 1
ATOM 1581 C CA . LEU A 1 199 ? 5.585 -19.111 -4.310 1.00 24.14 199 LEU A CA 1
ATOM 1582 C C . LEU A 1 199 ? 4.735 -20.199 -4.961 1.00 24.14 199 LEU A C 1
ATOM 1584 O O . LEU A 1 199 ? 4.024 -19.906 -5.927 1.00 24.14 199 LEU A O 1
ATOM 1588 N N . ASN A 1 200 ? 4.935 -21.436 -4.507 1.00 27.00 200 ASN A N 1
ATOM 1589 C CA . ASN A 1 200 ? 4.137 -22.593 -4.908 1.00 27.00 200 ASN A CA 1
ATOM 1590 C C . ASN A 1 200 ? 2.723 -22.491 -4.340 1.00 27.00 200 ASN A C 1
ATOM 1592 O O . ASN A 1 200 ? 2.594 -21.965 -3.213 1.00 27.00 200 ASN A O 1
#

Sequence (200 aa):
MSGHNFWGGWVQSPKAGEPVPDNHATQRHRGWDAIKLSDDQLQMVQRLAWQTAGGQRLIHERRTLSIPRIDEQAGWWMLDLEFNLKNVHTDTLCLASPQTMGHRSASYGGLYWRGPWSFLGGTVLGSNNREGIEQLGLPSPWLAYIGRHDGSLRQSTLVIADHPDNPRHPTRWFVRNSGYPGMGPALCMRKTTFCHVILN

pLDDT: mean 84.56, std 16.31, range [23.19, 98.31]

Foldseek 3Di:
DQQADAPDDDQDDLDPPDDRDLWHKYWAWDDWPDWDDDPFKTKTWTWIFIATSVGHTFWIKIKIWMFHGDDVPVPDTDIDIDMDIAGPDPDWDWDAWVCLVPPVQTQADDDKDFDDQQLQVWWKDFPPPDIDQVLAFDFGQKMKTWGADPPPRDIDIDMDGHDPPDPPPSFRKRADRPPTGMIDGRPRNDNIDGDPDDDD